Protein AF-A0A2V2SCQ9-F1 (afdb_monomer_lite)

Foldseek 3Di:
DDDDDDDDDDDDQADDDPRDDDPPRDHDCPDPPDDDDDDDDAAEKDKDKDFDDPVPPPPGPDMDMDIDGDKAKDKAFPQVCPQPQDDDDDVVCVVVQPDPARQGAEDAAQQDQQPPPPAGLLLAQACLPVPDCRRNFRAPAWFHKMKIFIGHDFDLLQKKKKKAWFAWQSNQWDFDVVVTDIDTGGGWKWKFLDTRGHRWHSDDLVVVTTTPDQWDQPPVSPDIHRIDMDSNCVSQPDDPVDRMGMIGMHTHDFDPHRQRTKMKMFMDRRNPPPGDYIDMTGHGYDDDDDADADPVRDHPPDPPPDDDDDWDFDDDPVCPPDPDPDTPTPDD

Radius of gyration: 28.46 Å; chains: 1; bounding box: 77×34×95 Å

Secondary structure (DSSP, 8-state):
---------SS-----TT----TT------SSS--------SSEEEEEEEEE-SSSSS---EEEEEEEEE-EEEEEE-TTS-STTS----HHHHHHHTSTT---EEEEBS---SSSSS--GGGSSS-SSTT-GGGG--TT---EEEEEEEESS--TTT-EEEEEE-B--GGG-EEEETTEEEEPPSSSEEEESS-TTS---SSBGGGTSSB--SSEEPTTSS-EESSEEES-GGGGT-BTTB-EEEEEEEE-S--SSTT-EEEEEEEESSSSS---EEEEEEEEEE--------TT----S-----SS---EE---TT-TT---TT--EE--

Structure (mmCIF, N/CA/C/O backbone):
data_AF-A0A2V2SCQ9-F1
#
_entry.id   AF-A0A2V2SCQ9-F1
#
loop_
_atom_site.group_PDB
_atom_site.id
_atom_site.type_symbol
_atom_site.label_atom_id
_atom_site.label_alt_id
_atom_site.label_comp_id
_atom_site.label_asym_id
_atom_site.label_entity_id
_atom_site.label_seq_id
_atom_site.pdbx_PDB_ins_code
_atom_site.Cartn_x
_atom_site.Cartn_y
_atom_site.Cartn_z
_atom_site.occupancy
_atom_site.B_iso_or_equiv
_atom_site.auth_seq_id
_atom_site.auth_comp_id
_atom_site.auth_asym_id
_atom_site.auth_atom_id
_atom_site.pdbx_PDB_model_num
ATOM 1 N N . MET A 1 1 ? -28.020 8.308 11.855 1.00 34.03 1 MET A N 1
ATOM 2 C CA . MET A 1 1 ? -29.381 8.125 12.412 1.00 34.03 1 MET A CA 1
ATOM 3 C C . MET A 1 1 ? -30.153 7.272 11.430 1.00 34.03 1 MET A C 1
ATOM 5 O O . MET A 1 1 ? -30.272 7.692 10.289 1.00 34.03 1 MET A O 1
ATOM 9 N N . ALA A 1 2 ? -30.615 6.092 11.839 1.00 24.05 2 ALA A N 1
ATOM 10 C CA . ALA A 1 2 ? -31.487 5.254 11.023 1.00 24.05 2 ALA A CA 1
ATOM 11 C C . ALA A 1 2 ? -32.852 5.122 11.707 1.00 24.05 2 ALA A C 1
ATOM 13 O O . ALA A 1 2 ? -32.951 5.065 12.933 1.00 24.05 2 ALA A O 1
ATOM 14 N N . GLN A 1 3 ? -33.873 5.181 10.866 1.00 26.58 3 GLN A N 1
ATOM 15 C CA . GLN A 1 3 ? -35.290 5.340 11.145 1.00 26.58 3 GLN A CA 1
ATOM 16 C C . GLN A 1 3 ? -35.888 4.081 11.787 1.00 26.58 3 GLN A C 1
ATOM 18 O O . GLN A 1 3 ? -35.629 2.967 11.341 1.00 26.58 3 GLN A O 1
ATOM 23 N N . VAL A 1 4 ? -36.703 4.277 12.825 1.00 28.92 4 VAL A N 1
ATOM 24 C CA . VAL A 1 4 ? -37.580 3.249 13.398 1.00 28.92 4 VAL A CA 1
ATOM 25 C C . VAL A 1 4 ? -38.932 3.382 12.711 1.00 28.92 4 VAL A C 1
ATOM 27 O O . VAL A 1 4 ? -39.567 4.428 12.849 1.00 28.92 4 VAL A O 1
ATOM 30 N N . ASP A 1 5 ? -39.374 2.340 12.008 1.00 30.33 5 ASP A N 1
ATOM 31 C CA . ASP A 1 5 ? -40.762 2.227 11.558 1.00 30.33 5 ASP A CA 1
ATOM 32 C C . ASP A 1 5 ? -41.548 1.269 12.471 1.00 30.33 5 ASP A C 1
ATOM 34 O O . ASP A 1 5 ? -41.335 0.063 12.498 1.00 30.33 5 ASP A O 1
ATOM 38 N N . GLN A 1 6 ? -42.415 1.912 13.259 1.00 34.38 6 GLN A N 1
ATOM 39 C CA . GLN A 1 6 ? -43.742 1.536 13.768 1.00 34.38 6 GLN A CA 1
ATOM 40 C C . GLN A 1 6 ? -44.035 0.170 14.434 1.00 34.38 6 GLN A C 1
ATOM 42 O O . GLN A 1 6 ? -44.214 -0.853 13.790 1.00 34.38 6 GLN A O 1
ATOM 47 N N . TRP A 1 7 ? -44.300 0.271 15.747 1.00 35.34 7 TRP A N 1
ATOM 48 C CA . TRP A 1 7 ? -45.577 -0.002 16.446 1.00 35.34 7 TRP A CA 1
ATOM 49 C C . TRP A 1 7 ? -46.354 -1.302 16.140 1.00 35.34 7 TRP A C 1
ATOM 51 O O . TRP A 1 7 ? -47.093 -1.395 15.163 1.00 35.34 7 TRP A O 1
ATOM 61 N N . GLY A 1 8 ? -46.366 -2.200 17.131 1.00 26.34 8 GLY A N 1
ATOM 62 C CA . GLY A 1 8 ? -47.383 -3.231 17.351 1.00 26.34 8 GLY A CA 1
ATOM 63 C C . GLY A 1 8 ? -47.339 -3.699 18.809 1.00 26.34 8 GLY A C 1
ATOM 64 O O . GLY A 1 8 ? -46.292 -4.104 19.291 1.00 26.34 8 GLY A O 1
ATOM 65 N N . VAL A 1 9 ? -48.454 -3.550 19.521 1.00 46.47 9 VAL A N 1
ATOM 66 C CA . VAL A 1 9 ? -48.640 -3.819 20.957 1.00 46.47 9 VAL A CA 1
ATOM 67 C C . VAL A 1 9 ? -48.836 -5.316 21.241 1.00 46.47 9 VAL A C 1
ATOM 69 O O . VAL A 1 9 ? -49.349 -6.040 20.393 1.00 46.47 9 VAL A O 1
ATOM 72 N N . ASP A 1 10 ? -48.552 -5.687 22.493 1.00 35.97 10 ASP A N 1
ATOM 73 C CA . ASP A 1 10 ? -48.947 -6.898 23.228 1.00 35.97 10 ASP A CA 1
ATOM 74 C C . ASP A 1 10 ? -48.107 -8.186 23.087 1.00 35.97 10 ASP A C 1
ATOM 76 O O . ASP A 1 10 ? -48.156 -8.913 22.104 1.00 35.97 10 ASP A O 1
ATOM 80 N N . HIS A 1 11 ? -47.473 -8.529 24.218 1.00 37.66 11 HIS A N 1
ATOM 81 C CA . HIS A 1 11 ? -47.069 -9.875 24.643 1.00 37.66 11 HIS A CA 1
ATOM 82 C C . HIS A 1 11 ? -46.052 -10.604 23.750 1.00 37.66 11 HIS A C 1
ATOM 84 O O . HIS A 1 11 ? -46.392 -11.563 23.062 1.00 37.66 11 HIS A O 1
ATOM 90 N N . GLY A 1 12 ? -44.767 -10.258 23.890 1.00 35.44 12 GLY A N 1
ATOM 91 C CA . GLY A 1 12 ? -43.692 -11.157 23.455 1.00 35.44 12 GLY A CA 1
ATOM 92 C C . GLY A 1 12 ? -42.427 -10.511 22.910 1.00 35.44 12 GLY A C 1
ATOM 93 O O . GLY A 1 12 ? -41.845 -11.089 21.996 1.00 35.44 12 GLY A O 1
ATOM 94 N N . ASP A 1 13 ? -41.978 -9.383 23.466 1.00 37.19 13 ASP A N 1
ATOM 95 C CA . ASP A 1 13 ? -40.685 -8.785 23.112 1.00 37.19 13 ASP A CA 1
ATOM 96 C C . ASP A 1 13 ? -39.529 -9.641 23.661 1.00 37.19 13 ASP A C 1
ATOM 98 O O . ASP A 1 13 ? -38.915 -9.348 24.688 1.00 37.19 13 ASP A O 1
ATOM 102 N N . TRP A 1 14 ? -39.270 -10.762 22.990 1.00 38.97 14 TRP A N 1
ATOM 103 C CA . TRP A 1 14 ? -38.061 -11.555 23.149 1.00 38.97 14 TRP A CA 1
ATOM 104 C C . TRP A 1 14 ? -37.121 -11.175 22.022 1.00 38.97 14 TRP A C 1
ATOM 106 O O . TRP A 1 14 ? -37.434 -11.387 20.855 1.00 38.97 14 TRP A O 1
ATOM 116 N N . VAL A 1 15 ? -35.957 -10.658 22.380 1.00 42.28 15 VAL A N 1
ATOM 117 C CA . VAL A 1 15 ? -34.849 -10.539 21.441 1.00 42.28 15 VAL A CA 1
ATOM 118 C C . VAL A 1 15 ? -34.064 -11.844 21.524 1.00 42.28 15 VAL A C 1
ATOM 120 O O . VAL A 1 15 ? -33.509 -12.182 22.574 1.00 42.28 15 VAL A O 1
ATOM 123 N N . GLN A 1 16 ? -34.068 -12.612 20.442 1.00 39.75 16 GLN A N 1
ATOM 124 C CA . GLN A 1 16 ? -33.305 -13.847 20.321 1.00 39.75 16 GLN A CA 1
ATOM 125 C C . GLN A 1 16 ? -31.820 -13.547 20.089 1.00 39.75 16 GLN A C 1
ATOM 127 O O . GLN A 1 16 ? -31.430 -12.464 19.650 1.00 39.75 16 GLN A O 1
ATOM 132 N N . ILE A 1 17 ? -30.966 -14.534 20.372 1.00 38.62 17 ILE A N 1
ATOM 133 C CA . ILE A 1 17 ? -29.566 -14.497 19.934 1.00 38.62 17 ILE A CA 1
ATOM 134 C C . ILE A 1 17 ? -29.567 -14.321 18.407 1.00 38.62 17 ILE A C 1
ATOM 136 O O . ILE A 1 17 ? -30.016 -15.216 17.696 1.00 38.62 17 ILE A O 1
ATOM 140 N N . GLY A 1 18 ? -29.074 -13.177 17.924 1.00 39.72 18 GLY A N 1
ATOM 141 C CA . GLY A 1 18 ? -29.029 -12.834 16.496 1.00 39.72 18 GLY A CA 1
ATOM 142 C C . GLY A 1 18 ? -29.956 -11.694 16.061 1.00 39.72 18 GLY A C 1
ATOM 143 O O . GLY A 1 18 ? -29.826 -11.226 14.932 1.00 39.72 18 GLY A O 1
ATOM 144 N N . ASP A 1 19 ? -30.837 -11.199 16.930 1.00 46.69 19 ASP A N 1
ATOM 145 C CA . ASP A 1 19 ? -31.699 -10.063 16.598 1.00 46.69 19 ASP A CA 1
ATOM 146 C C . ASP A 1 19 ? -30.943 -8.726 16.683 1.00 46.69 19 ASP A C 1
ATOM 148 O O . ASP A 1 19 ? -30.139 -8.489 17.589 1.00 46.69 19 ASP A O 1
ATOM 152 N N . ARG A 1 20 ? -31.224 -7.816 15.739 1.00 47.25 20 ARG A N 1
ATOM 153 C CA . ARG A 1 20 ? -30.687 -6.446 15.751 1.00 47.25 20 ARG A CA 1
ATOM 154 C C . ARG A 1 20 ? -31.444 -5.598 16.767 1.00 47.25 20 ARG A C 1
ATOM 156 O O . ARG A 1 20 ? -32.658 -5.435 16.684 1.00 47.25 20 ARG A O 1
ATOM 163 N N . ILE A 1 21 ? -30.704 -5.025 17.708 1.00 53.91 21 ILE A N 1
ATOM 164 C CA . ILE A 1 21 ? -31.254 -4.325 18.865 1.00 53.91 21 ILE A CA 1
ATOM 165 C C . ILE A 1 21 ? -31.185 -2.821 18.629 1.00 53.91 21 ILE A C 1
ATOM 167 O O . ILE A 1 21 ? -30.102 -2.238 18.620 1.00 53.91 21 ILE A O 1
ATOM 171 N N . ALA A 1 22 ? -32.338 -2.175 18.469 1.00 50.47 22 AL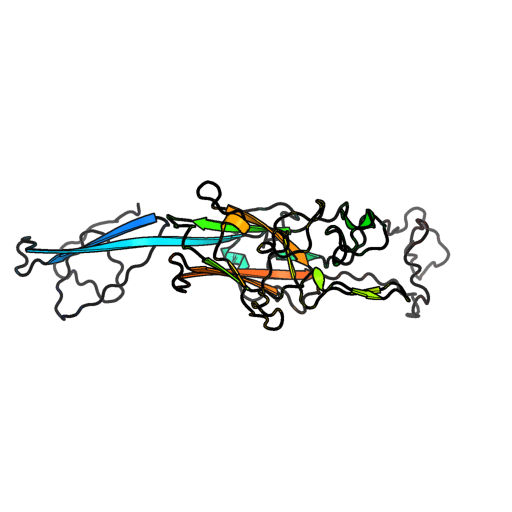A A N 1
ATOM 172 C CA . ALA A 1 22 ? -32.414 -0.722 18.534 1.00 50.47 22 ALA A CA 1
ATOM 173 C C . ALA A 1 22 ? -32.398 -0.238 19.997 1.00 50.47 22 ALA A C 1
ATOM 175 O O . ALA A 1 22 ? -32.783 -0.951 20.924 1.00 50.47 22 ALA A O 1
ATOM 176 N N . ASN A 1 23 ? -31.939 1.001 20.189 1.00 52.06 23 ASN A N 1
ATOM 177 C CA . ASN A 1 23 ? -31.904 1.700 21.474 1.00 52.06 23 ASN A CA 1
ATOM 178 C C . ASN A 1 23 ? -33.221 1.536 22.268 1.00 52.06 23 ASN A C 1
ATOM 180 O O . ASN A 1 23 ? -34.299 1.749 21.717 1.00 52.06 23 ASN A O 1
ATOM 184 N N . GLY A 1 24 ? -33.126 1.213 23.564 1.00 52.03 24 GLY A N 1
ATOM 185 C CA . GLY A 1 24 ? -34.278 1.113 24.471 1.00 52.03 24 GLY A CA 1
ATOM 186 C C . GLY A 1 24 ? -34.924 -0.273 24.596 1.00 52.03 24 GLY A C 1
ATOM 187 O O . GLY A 1 24 ? -35.963 -0.381 25.243 1.00 52.03 24 GLY A O 1
ATOM 188 N N . ALA A 1 25 ? -34.337 -1.326 24.021 1.00 58.56 25 ALA A N 1
ATOM 189 C CA . ALA A 1 25 ? -34.837 -2.690 24.189 1.00 58.56 25 ALA A CA 1
ATOM 190 C C . ALA A 1 25 ? -34.663 -3.207 25.633 1.00 58.56 25 ALA A C 1
ATOM 192 O O . ALA A 1 25 ? -33.606 -3.047 26.250 1.00 58.56 25 ALA A O 1
ATOM 193 N N . ILE A 1 26 ? -35.711 -3.843 26.164 1.00 56.16 26 ILE A N 1
ATOM 194 C CA . ILE A 1 26 ? -35.734 -4.477 27.488 1.00 56.16 26 ILE A CA 1
ATOM 195 C C . ILE A 1 26 ? -35.504 -5.977 27.308 1.00 56.16 26 ILE A C 1
ATOM 197 O O . ILE A 1 26 ? -36.226 -6.634 26.563 1.00 56.16 26 ILE A O 1
ATOM 201 N N . TYR A 1 27 ? -34.514 -6.520 28.017 1.00 61.62 27 TYR A N 1
ATOM 202 C CA . TYR A 1 27 ? -34.179 -7.943 27.992 1.00 61.62 27 TYR A CA 1
ATOM 203 C C . TYR A 1 27 ? -34.620 -8.619 29.278 1.00 61.62 27 TYR A C 1
ATOM 205 O O . TYR A 1 27 ? -34.200 -8.228 30.366 1.00 61.62 27 TYR A O 1
ATOM 213 N N . TRP A 1 28 ? -35.367 -9.711 29.147 1.00 56.72 28 TRP A N 1
ATOM 214 C CA . TRP A 1 28 ? -35.528 -10.676 30.227 1.00 56.72 28 TRP A CA 1
ATOM 215 C C . TRP A 1 28 ? -34.415 -11.713 30.109 1.00 56.72 28 TRP A C 1
ATOM 217 O O . TRP A 1 28 ? -34.514 -12.663 29.335 1.00 56.72 28 TRP A O 1
ATOM 227 N N . ALA A 1 29 ? -33.326 -11.524 30.855 1.00 58.47 29 ALA A N 1
ATOM 228 C CA . ALA A 1 29 ? -32.258 -12.515 30.919 1.00 58.47 29 ALA A CA 1
ATOM 229 C C . ALA A 1 29 ? -32.758 -13.756 31.681 1.00 58.47 29 ALA A C 1
ATOM 231 O O . ALA A 1 29 ? -32.659 -13.835 32.903 1.00 58.47 29 ALA A O 1
ATOM 232 N N . THR A 1 30 ? -33.318 -14.734 30.967 1.00 61.84 30 THR A N 1
ATOM 233 C CA . THR A 1 30 ? -33.752 -16.009 31.564 1.00 61.84 30 THR A CA 1
ATOM 234 C C . THR A 1 30 ? -32.587 -16.972 31.801 1.00 61.84 30 THR A C 1
ATOM 236 O O . THR A 1 30 ? -32.756 -17.955 32.515 1.00 61.84 30 THR A O 1
ATOM 239 N N . ASN A 1 31 ? -31.407 -16.683 31.234 1.00 61.28 31 ASN A N 1
ATOM 240 C CA . ASN A 1 31 ? -30.171 -17.447 31.396 1.00 61.28 31 ASN A CA 1
ATOM 241 C C . ASN A 1 31 ? -29.006 -16.505 31.742 1.00 61.28 31 ASN A C 1
ATOM 243 O O . ASN A 1 31 ? -28.702 -15.578 30.992 1.00 61.28 31 ASN A O 1
ATOM 247 N N . ALA A 1 32 ? -28.337 -16.748 32.868 1.00 68.25 32 ALA A N 1
ATOM 248 C CA . ALA A 1 32 ? -27.134 -16.024 33.270 1.00 68.25 32 ALA A CA 1
ATOM 249 C C . ALA A 1 32 ? -25.931 -16.988 33.277 1.00 68.25 32 ALA A C 1
ATOM 251 O O . ALA A 1 32 ? -26.019 -18.031 33.934 1.00 68.25 32 ALA A O 1
ATOM 252 N N . PRO A 1 33 ? -24.816 -16.665 32.591 1.00 73.44 33 PRO A N 1
ATOM 253 C CA . PRO A 1 33 ? -24.561 -15.434 31.826 1.00 73.44 33 PRO A CA 1
ATOM 254 C C . PRO A 1 33 ? -25.257 -15.391 30.445 1.00 73.44 33 PRO A C 1
ATOM 256 O O . PRO A 1 33 ? -25.496 -16.428 29.835 1.00 73.44 33 PRO A O 1
ATOM 259 N N . THR A 1 34 ? -25.543 -14.177 29.948 1.00 74.00 34 THR A N 1
ATOM 260 C CA . THR A 1 34 ? -25.962 -13.889 28.558 1.00 74.00 34 THR A CA 1
ATOM 261 C C . THR A 1 34 ? -24.856 -13.093 27.859 1.00 74.00 34 THR A C 1
ATOM 263 O O . THR A 1 34 ? -24.304 -12.167 28.452 1.00 74.00 34 THR A O 1
ATOM 266 N N . THR A 1 35 ? -24.547 -13.430 26.606 1.00 77.31 35 THR A N 1
ATOM 267 C CA . THR A 1 35 ? -23.551 -12.728 25.778 1.00 77.31 35 THR A CA 1
ATOM 268 C C . THR A 1 35 ? -24.243 -11.831 24.756 1.00 77.31 35 THR A C 1
ATOM 270 O O . THR A 1 35 ? -25.175 -12.270 24.085 1.00 77.31 35 THR A O 1
ATOM 273 N N . LEU A 1 36 ? -23.762 -10.593 24.620 1.00 75.44 36 LEU A N 1
ATOM 274 C CA . LEU A 1 36 ? -24.176 -9.650 23.580 1.00 75.44 36 LEU A CA 1
ATOM 275 C C . LEU A 1 36 ? -23.022 -9.437 22.595 1.00 75.44 36 LEU A C 1
ATOM 277 O O . LEU A 1 36 ? -21.864 -9.377 23.005 1.00 75.44 36 LEU A O 1
ATOM 281 N N . TYR A 1 37 ? -23.352 -9.296 21.314 1.00 79.62 37 TYR A N 1
ATOM 282 C CA . TYR A 1 37 ? -22.409 -8.945 20.253 1.00 79.62 37 TYR A CA 1
ATOM 283 C C . TYR A 1 37 ? -22.657 -7.500 19.819 1.00 79.62 37 TYR A C 1
ATOM 285 O O . TYR A 1 37 ? -23.801 -7.047 19.804 1.00 79.62 37 TYR A O 1
ATOM 293 N N . VAL A 1 38 ? -21.588 -6.779 19.482 1.00 80.12 38 VAL A N 1
ATOM 294 C CA . VAL A 1 38 ? -21.651 -5.381 19.037 1.00 80.12 38 VAL A CA 1
ATOM 295 C C . VAL A 1 38 ? -21.054 -5.287 17.639 1.00 80.12 38 VAL A C 1
ATOM 297 O O . VAL A 1 38 ? -19.944 -5.759 17.415 1.00 80.12 38 VAL A O 1
ATOM 300 N N . GLU A 1 39 ? -21.792 -4.670 16.719 1.00 82.88 39 GLU A N 1
ATOM 301 C CA . GLU A 1 39 ? -21.368 -4.388 15.346 1.00 82.88 39 GLU A CA 1
ATOM 302 C C . GLU A 1 39 ? -21.160 -2.873 15.196 1.00 82.88 39 GLU A C 1
ATOM 304 O O . GLU A 1 39 ? -22.037 -2.076 15.545 1.00 82.88 39 GLU A O 1
ATOM 309 N N . GLY A 1 40 ? -19.985 -2.467 14.713 1.00 83.94 40 GLY A N 1
ATOM 310 C CA . GLY A 1 40 ? -19.707 -1.078 14.359 1.00 83.94 40 GLY A CA 1
ATOM 311 C C . GLY A 1 40 ? -20.253 -0.762 12.969 1.00 83.94 40 GLY A C 1
ATOM 312 O O . GLY A 1 40 ? -20.014 -1.522 12.043 1.00 83.94 40 GLY A O 1
ATOM 313 N N . ILE A 1 41 ? -20.989 0.345 12.827 1.00 83.06 41 ILE A N 1
ATOM 314 C CA . ILE A 1 41 ? -21.622 0.732 11.547 1.00 83.06 41 ILE A CA 1
ATOM 315 C C . ILE A 1 41 ? -20.945 1.944 10.900 1.00 83.06 41 ILE A C 1
ATOM 317 O O . ILE A 1 41 ? -20.947 2.070 9.684 1.00 83.06 41 ILE A O 1
ATOM 321 N N . ALA A 1 42 ? -20.418 2.867 11.705 1.00 88.12 42 ALA A N 1
ATOM 322 C CA . ALA A 1 42 ? -19.778 4.082 11.217 1.00 88.12 42 ALA A CA 1
ATOM 323 C C . ALA A 1 42 ? -18.584 4.431 12.112 1.00 88.12 42 ALA A C 1
ATOM 325 O O . ALA A 1 42 ? -18.717 4.291 13.336 1.00 88.12 42 ALA A O 1
ATOM 326 N N . PRO A 1 43 ? -17.463 4.916 11.543 1.00 91.44 43 PRO A N 1
ATOM 327 C CA . PRO A 1 43 ? -16.296 5.306 12.320 1.00 91.44 43 PRO A CA 1
ATOM 328 C C . PRO A 1 43 ? -16.626 6.353 13.385 1.00 91.44 43 PRO A C 1
ATOM 330 O O . PRO A 1 43 ? -17.392 7.292 13.156 1.00 91.44 43 PRO A O 1
ATOM 333 N N . GLY A 1 44 ? -16.033 6.207 14.568 1.00 92.44 44 GLY A N 1
ATOM 334 C CA . GLY A 1 44 ? -16.286 7.102 15.691 1.00 92.44 44 GLY A CA 1
ATOM 335 C C . GLY A 1 44 ? -16.215 6.414 17.045 1.00 92.44 44 GLY A C 1
ATOM 336 O O . GLY A 1 44 ? -15.853 5.247 17.172 1.00 92.44 44 GLY A O 1
ATOM 337 N N . GLN A 1 45 ? -16.578 7.162 18.081 1.00 91.69 45 GLN A N 1
ATOM 338 C CA . GLN A 1 45 ? -16.729 6.641 19.435 1.00 91.69 45 GLN A CA 1
ATOM 339 C C . GLN A 1 45 ? -18.199 6.631 19.823 1.00 91.69 45 GLN A C 1
ATOM 341 O O . GLN A 1 45 ? -18.911 7.623 19.674 1.00 91.69 45 GLN A O 1
ATOM 346 N N . THR A 1 46 ? -18.642 5.503 20.357 1.00 88.19 46 THR A N 1
ATOM 347 C CA . THR A 1 46 ? -19.976 5.333 20.922 1.00 88.19 46 THR A CA 1
ATOM 348 C C . THR A 1 46 ? -19.888 4.518 22.201 1.00 88.19 46 THR A C 1
ATOM 350 O O . THR A 1 46 ? -18.830 4.015 22.569 1.00 88.19 46 THR A O 1
ATOM 353 N N . SER A 1 47 ? -20.996 4.381 22.911 1.00 86.69 47 SER A N 1
ATOM 354 C CA . SER A 1 47 ? -21.040 3.554 24.108 1.00 86.69 47 SER A CA 1
ATOM 355 C C . SER A 1 47 ? -22.326 2.754 24.174 1.00 86.69 47 SER A C 1
ATOM 357 O O . SER A 1 47 ? -23.389 3.258 23.817 1.00 86.69 47 SER A O 1
ATOM 359 N N . THR A 1 48 ? -22.221 1.533 24.684 1.00 82.12 48 THR A N 1
ATOM 360 C CA . THR A 1 48 ? -23.361 0.663 24.965 1.00 82.12 48 THR A CA 1
ATOM 361 C C . THR A 1 48 ? -23.517 0.561 26.471 1.00 82.12 48 THR A C 1
ATOM 363 O O . THR A 1 48 ? -22.605 0.104 27.156 1.00 82.12 48 THR A O 1
ATOM 366 N N . LYS A 1 49 ? -24.662 1.005 26.994 1.00 84.56 49 LYS A N 1
ATOM 367 C CA . LYS A 1 49 ? -24.991 0.924 28.419 1.00 84.56 49 LYS A CA 1
ATOM 368 C C . LYS A 1 49 ? -26.007 -0.189 28.650 1.00 84.56 49 LYS A C 1
ATOM 370 O O . LYS A 1 49 ? -27.088 -0.161 28.072 1.00 84.56 49 LYS A O 1
ATOM 375 N N . VAL A 1 50 ? -25.689 -1.115 29.545 1.00 82.50 50 VAL A N 1
ATOM 376 C CA . VAL A 1 50 ? -26.606 -2.148 30.037 1.00 82.50 50 VAL A CA 1
ATOM 377 C C . VAL A 1 50 ? -27.060 -1.740 31.430 1.00 82.50 50 VAL A C 1
ATOM 379 O O . VAL A 1 50 ? -26.239 -1.364 32.258 1.00 82.50 50 VAL A O 1
ATOM 382 N N . SER A 1 51 ? -28.364 -1.774 31.698 1.00 84.44 51 SER A N 1
ATOM 383 C CA . SER A 1 51 ? -28.921 -1.461 33.021 1.00 84.44 51 SER A CA 1
ATOM 384 C C . SER A 1 51 ? -29.804 -2.612 33.502 1.00 84.44 51 SER A C 1
ATOM 386 O O . SER A 1 51 ? -30.571 -3.165 32.721 1.00 84.44 51 SER A O 1
ATOM 388 N N . LEU A 1 52 ? -29.681 -2.981 34.778 1.00 83.25 52 LEU A N 1
ATOM 389 C CA . LEU A 1 52 ? -30.381 -4.101 35.403 1.00 83.25 52 LEU A CA 1
ATOM 390 C C . LEU A 1 52 ? -31.578 -3.605 36.213 1.00 83.25 52 LEU A C 1
ATOM 392 O O . LEU A 1 52 ? -31.405 -2.855 37.176 1.00 83.25 52 LEU A O 1
ATOM 396 N N . ASP A 1 53 ? -32.762 -4.090 35.856 1.00 83.00 53 ASP A N 1
ATOM 397 C CA . ASP A 1 53 ? -34.010 -3.942 36.605 1.00 83.00 53 ASP A CA 1
ATOM 398 C C . ASP A 1 53 ? -34.485 -5.337 37.064 1.00 83.00 53 ASP A C 1
ATOM 400 O O . ASP A 1 53 ? -35.058 -6.082 36.268 1.00 83.00 53 ASP A O 1
ATOM 404 N N . PRO A 1 54 ? -34.197 -5.751 38.312 1.00 79.00 54 PRO A N 1
ATOM 405 C CA . PRO A 1 54 ? -34.491 -7.106 38.770 1.00 79.00 54 PRO A CA 1
ATOM 406 C C . PRO A 1 54 ? -35.977 -7.382 39.001 1.00 79.00 54 PRO A C 1
ATOM 408 O O . PRO A 1 54 ? -36.363 -8.549 39.036 1.00 79.00 54 PRO A O 1
ATOM 411 N N . ASP A 1 55 ? -36.790 -6.347 39.239 1.00 80.12 55 ASP A N 1
ATOM 412 C CA . ASP A 1 55 ? -38.212 -6.500 39.568 1.00 80.12 55 ASP A CA 1
ATOM 413 C C . ASP A 1 55 ? -39.154 -6.057 38.439 1.00 80.12 55 ASP A C 1
ATOM 415 O O . ASP A 1 55 ? -40.367 -6.271 38.534 1.00 80.12 55 ASP A O 1
ATOM 419 N N . GLY A 1 56 ? -38.599 -5.500 37.356 1.00 75.44 56 GLY A N 1
ATOM 420 C CA . GLY A 1 56 ? -39.328 -5.102 36.155 1.00 75.44 56 GLY A CA 1
ATOM 421 C C . GLY A 1 56 ? -40.202 -3.867 36.357 1.00 75.44 56 GLY A C 1
ATOM 422 O O . GLY A 1 56 ? -41.114 -3.625 35.563 1.00 75.44 56 GLY A O 1
ATOM 423 N N . ARG A 1 57 ? -39.992 -3.105 37.438 1.00 79.00 57 ARG A N 1
ATOM 424 C CA . ARG A 1 57 ? -40.809 -1.932 37.794 1.00 79.00 57 ARG A CA 1
ATOM 425 C C . ARG A 1 57 ? -40.161 -0.616 37.384 1.00 79.00 57 ARG A C 1
ATOM 427 O O . ARG A 1 57 ? -40.494 0.430 37.940 1.00 79.00 57 ARG A O 1
ATOM 434 N N . SER A 1 58 ? -39.269 -0.655 36.395 1.00 70.56 58 SER A N 1
ATOM 435 C CA . SER A 1 58 ? -38.480 0.485 35.915 1.00 70.56 58 SER A CA 1
ATOM 436 C C . SER A 1 58 ? -37.519 1.046 36.971 1.00 70.56 58 SER A C 1
ATOM 438 O O . SER A 1 58 ? -37.155 2.223 36.936 1.00 70.56 58 SER A O 1
ATOM 440 N N . GLY A 1 59 ? -37.093 0.198 37.913 1.00 76.25 59 GLY A N 1
ATOM 441 C CA . GLY A 1 59 ? -36.143 0.521 38.972 1.00 76.25 59 GLY A CA 1
ATOM 442 C C . GLY A 1 59 ? -34.748 -0.000 38.648 1.00 76.25 59 GLY A C 1
ATOM 443 O O . GLY A 1 59 ? -34.295 -0.951 39.273 1.00 76.25 59 GLY A O 1
ATOM 444 N N . PHE A 1 60 ? -34.050 0.604 37.680 1.00 82.94 60 PHE A N 1
ATOM 445 C CA . PHE A 1 60 ? -32.689 0.178 37.340 1.00 82.94 60 PHE A CA 1
ATOM 446 C C . PHE A 1 60 ? -31.738 0.380 38.531 1.00 82.94 60 PHE A C 1
ATOM 448 O O . PHE A 1 60 ? -31.423 1.514 38.896 1.00 82.94 60 PHE A O 1
ATOM 455 N N . ILE A 1 61 ? -31.273 -0.714 39.139 1.00 88.25 61 ILE A N 1
ATOM 456 C CA . ILE A 1 61 ? -30.439 -0.677 40.356 1.00 88.25 61 ILE A CA 1
ATOM 457 C C . ILE A 1 61 ? -28.940 -0.757 40.072 1.00 88.25 61 ILE A C 1
ATOM 459 O O . ILE A 1 61 ? -28.121 -0.513 40.956 1.00 88.25 61 ILE A O 1
ATOM 463 N N . SER A 1 62 ? -28.568 -1.154 38.859 1.00 87.19 62 SER A N 1
ATOM 464 C CA . SER A 1 62 ? -27.179 -1.301 38.444 1.00 87.19 62 SER A CA 1
ATOM 465 C C . SER A 1 62 ? -27.065 -1.024 36.956 1.00 87.19 62 SER A C 1
ATOM 467 O O . SER A 1 62 ? -28.007 -1.264 36.201 1.00 87.19 62 SER A O 1
ATOM 469 N N . SER A 1 63 ? -25.920 -0.511 36.527 1.00 88.62 63 SER A N 1
ATOM 470 C CA . SER A 1 63 ? -25.617 -0.372 35.114 1.00 88.62 63 SER A CA 1
ATOM 471 C C . SER A 1 63 ? -24.132 -0.505 34.871 1.00 88.62 63 SER A C 1
ATOM 473 O O . SER A 1 63 ? -23.339 -0.043 35.689 1.00 88.62 63 SER A O 1
ATOM 475 N N . ASP A 1 64 ? -23.794 -1.040 33.712 1.00 88.31 64 ASP A N 1
ATOM 476 C CA . ASP A 1 64 ? -22.443 -1.057 33.179 1.00 88.31 64 ASP A CA 1
ATOM 477 C C . ASP A 1 64 ? -22.439 -0.421 31.786 1.00 88.31 64 ASP A C 1
ATOM 479 O O . ASP A 1 64 ? -23.473 -0.362 31.112 1.00 88.31 64 ASP A O 1
ATOM 483 N N . GLN A 1 65 ? -21.297 0.105 31.366 1.00 88.88 65 GLN A N 1
ATOM 484 C CA . GLN A 1 65 ? -21.147 0.788 30.091 1.00 88.88 65 GLN A CA 1
ATOM 485 C C . GLN A 1 65 ? -19.826 0.405 29.443 1.00 88.88 65 GLN A C 1
ATOM 487 O O . GLN A 1 65 ? -18.757 0.566 30.024 1.00 88.88 65 GLN A O 1
ATOM 492 N N . VAL A 1 66 ? -19.910 -0.025 28.190 1.00 87.94 66 VAL A N 1
ATOM 493 C CA . VAL A 1 66 ? -18.744 -0.291 27.352 1.00 87.94 66 VAL A CA 1
ATOM 494 C C . VAL A 1 66 ? -18.598 0.852 26.357 1.00 87.94 66 VAL A C 1
ATOM 496 O O . VAL A 1 66 ? -19.553 1.193 25.656 1.00 87.94 66 VAL A O 1
ATOM 499 N N . LEU A 1 67 ? -17.409 1.452 26.304 1.00 90.19 67 LEU A N 1
ATOM 500 C CA . LEU A 1 67 ? -17.021 2.376 25.241 1.00 90.19 67 LEU A CA 1
ATOM 501 C C . LEU A 1 67 ? -16.531 1.561 24.042 1.00 90.19 67 LEU A C 1
ATOM 503 O O . LEU A 1 67 ? -15.716 0.656 24.198 1.00 90.19 67 LEU A O 1
ATOM 507 N N . VAL A 1 68 ? -17.027 1.895 22.857 1.00 88.75 68 VAL A N 1
ATOM 508 C CA . VAL A 1 68 ? -16.695 1.231 21.599 1.00 88.75 68 VAL A CA 1
ATOM 509 C C . VAL A 1 68 ? -16.125 2.273 20.651 1.00 88.75 68 VAL A C 1
ATOM 511 O O . VAL A 1 68 ? -16.764 3.291 20.377 1.00 88.75 68 VAL A O 1
ATOM 514 N N . THR A 1 69 ? -14.929 1.999 20.145 1.00 91.25 69 THR A N 1
ATOM 515 C CA . THR A 1 69 ? -14.333 2.748 19.042 1.00 91.25 69 THR A CA 1
ATOM 516 C C . THR A 1 69 ? -14.528 1.935 17.772 1.00 91.25 69 THR A C 1
ATOM 518 O O . THR A 1 69 ? -14.078 0.796 17.699 1.00 91.25 69 THR A O 1
ATOM 521 N N . VAL A 1 70 ? -15.217 2.515 16.795 1.00 91.38 70 VAL A N 1
ATOM 522 C CA . VAL A 1 70 ? -15.380 1.952 15.455 1.00 91.38 70 VAL A CA 1
ATOM 523 C C . VAL A 1 70 ? -14.379 2.646 14.542 1.00 91.38 70 VAL A C 1
ATOM 525 O O . VAL A 1 70 ? -14.278 3.876 14.554 1.00 91.38 70 VAL A O 1
ATOM 528 N N . LEU A 1 71 ? -13.640 1.848 13.784 1.00 93.62 71 LEU A N 1
ATOM 529 C CA . LEU A 1 71 ? -12.610 2.278 12.849 1.00 93.62 71 LEU A CA 1
ATOM 530 C C . LEU A 1 71 ? -12.915 1.679 11.482 1.00 93.62 71 LEU A C 1
ATOM 532 O O . LEU A 1 71 ? -13.566 0.639 11.402 1.00 93.62 71 LEU A O 1
ATOM 536 N N . GLU A 1 72 ? -12.410 2.316 10.441 1.00 93.62 72 GLU A N 1
ATOM 537 C CA . GLU A 1 72 ? -12.468 1.815 9.073 1.00 93.62 72 GLU A CA 1
ATOM 538 C C . GLU A 1 72 ? -11.102 2.059 8.428 1.00 93.62 72 GLU A C 1
ATOM 540 O O . GLU A 1 72 ? -10.499 3.126 8.588 1.00 93.62 72 GLU A O 1
ATOM 545 N N . LEU A 1 73 ? -10.588 1.012 7.792 1.00 94.88 73 LEU A N 1
ATOM 546 C CA . LEU A 1 73 ? -9.433 1.058 6.912 1.00 94.88 73 LEU A CA 1
ATOM 547 C C . LEU A 1 73 ? -10.003 1.010 5.505 1.00 94.88 73 LEU A C 1
ATOM 549 O O . LEU A 1 73 ? -10.827 0.145 5.243 1.00 94.88 73 LEU A O 1
ATOM 553 N N . ASP A 1 74 ? -9.573 1.923 4.651 1.00 92.62 74 ASP A N 1
ATOM 554 C CA . ASP A 1 74 ? -10.057 2.000 3.280 1.00 92.62 74 ASP A CA 1
ATOM 555 C C . ASP A 1 74 ? -8.867 2.059 2.327 1.00 92.62 74 ASP A C 1
ATOM 557 O O . ASP A 1 74 ? -7.890 2.773 2.595 1.00 92.62 74 ASP A O 1
ATOM 561 N N . VAL A 1 75 ? -8.901 1.260 1.265 1.00 92.38 75 VAL A N 1
ATOM 562 C CA . VAL A 1 75 ? -7.812 1.165 0.290 1.00 92.38 75 VAL A CA 1
ATOM 563 C C . VAL A 1 75 ? -8.390 1.260 -1.108 1.00 92.38 75 VAL A C 1
ATOM 565 O O . VAL A 1 75 ? -8.931 0.294 -1.634 1.00 92.38 75 VAL A O 1
ATOM 568 N N . ASP A 1 76 ? -8.164 2.403 -1.744 1.00 90.62 76 ASP A N 1
ATOM 569 C CA . ASP A 1 76 ? -8.752 2.690 -3.043 1.00 90.62 76 ASP A CA 1
ATOM 570 C C . ASP A 1 76 ? -7.709 2.595 -4.158 1.00 90.62 76 ASP A C 1
ATOM 572 O O . ASP A 1 76 ? -6.527 2.940 -4.006 1.00 90.62 76 ASP A O 1
ATOM 576 N N . VAL A 1 77 ? -8.181 2.226 -5.344 1.00 89.69 77 VAL A N 1
ATOM 577 C CA . VAL A 1 77 ? -7.459 2.303 -6.617 1.00 89.69 77 VAL A CA 1
ATOM 578 C C . VAL A 1 77 ? -8.492 2.406 -7.748 1.00 89.69 77 VAL A C 1
ATOM 580 O O . VAL A 1 77 ? -9.601 1.912 -7.589 1.00 89.69 77 VAL A O 1
ATOM 583 N N . ASP A 1 78 ? -8.138 2.980 -8.909 1.00 88.94 78 ASP A N 1
ATOM 584 C CA . ASP A 1 78 ? -8.979 2.999 -10.136 1.00 88.94 78 ASP A CA 1
ATOM 585 C C . ASP A 1 78 ? -9.151 1.573 -10.718 1.00 88.94 78 ASP A C 1
ATOM 587 O O . ASP A 1 78 ? -8.586 1.208 -11.752 1.00 88.94 78 ASP A O 1
ATOM 591 N N . ASN A 1 79 ? -9.878 0.729 -9.992 1.00 84.88 79 ASN A N 1
ATOM 592 C CA . ASN A 1 79 ? -10.111 -0.706 -10.191 1.00 84.88 79 ASN A CA 1
ATOM 593 C C . ASN A 1 79 ? -10.948 -1.022 -11.450 1.00 84.88 79 ASN A C 1
ATOM 595 O O . ASN A 1 79 ? -10.783 -2.041 -12.117 1.00 84.88 79 ASN A O 1
ATOM 599 N N . GLU A 1 80 ? -11.810 -0.095 -11.808 1.00 82.94 80 GLU A N 1
ATOM 600 C CA . GLU A 1 80 ? -12.567 0.101 -13.041 1.00 82.94 80 GLU A CA 1
ATOM 601 C C . GLU A 1 80 ? -11.748 0.445 -14.297 1.00 82.94 80 GLU A C 1
ATOM 603 O O . GLU A 1 80 ? -12.225 0.232 -15.415 1.00 82.94 80 GLU A O 1
ATOM 608 N N . ASN A 1 81 ? -10.519 0.944 -14.135 1.00 87.38 81 ASN A N 1
ATOM 609 C CA . ASN A 1 81 ? -9.606 1.320 -15.214 1.00 87.38 81 ASN A CA 1
ATOM 610 C C . ASN A 1 81 ? -10.144 2.384 -16.196 1.00 87.38 81 ASN A C 1
ATOM 612 O O . ASN A 1 81 ? -9.812 2.330 -17.386 1.00 87.38 81 ASN A O 1
ATOM 616 N N . TYR A 1 82 ? -10.950 3.356 -15.748 1.00 85.88 82 TYR A N 1
ATOM 617 C CA . TYR A 1 82 ? -11.403 4.465 -16.612 1.00 85.88 82 TYR A CA 1
ATOM 618 C C . TYR A 1 82 ? -10.643 5.775 -16.388 1.00 85.88 82 TYR A C 1
ATOM 620 O O . TYR A 1 82 ? -10.732 6.669 -17.235 1.00 85.88 82 TYR A O 1
ATOM 628 N N . SER A 1 83 ? -9.879 5.898 -15.299 1.00 86.38 83 SER A N 1
ATOM 629 C CA . SER A 1 83 ? -9.178 7.141 -14.935 1.00 86.38 83 SER A CA 1
ATOM 630 C C . SER A 1 83 ? -7.701 7.161 -15.334 1.00 86.38 83 SER A C 1
ATOM 632 O O . SER A 1 83 ? -7.025 8.184 -15.193 1.00 86.38 83 SER A O 1
ATOM 634 N N . GLY A 1 84 ? -7.179 6.054 -15.867 1.00 86.31 84 GLY A N 1
ATOM 635 C CA . GLY A 1 84 ? -5.784 5.944 -16.291 1.00 86.31 84 GLY A CA 1
ATOM 636 C C . GLY A 1 84 ? -4.830 6.099 -15.104 1.00 86.31 84 GLY A C 1
ATOM 637 O O . GLY A 1 84 ? -4.700 5.185 -14.293 1.00 86.31 84 GLY A O 1
ATOM 638 N N . TYR A 1 85 ? -4.157 7.250 -15.009 1.00 87.12 85 TYR A N 1
ATOM 639 C CA . TYR A 1 85 ? -3.232 7.592 -13.915 1.00 87.12 85 TYR A CA 1
ATOM 640 C C . TYR A 1 85 ? -3.804 8.614 -12.924 1.00 87.12 85 TYR A C 1
ATOM 642 O O . TYR A 1 85 ? -3.112 9.026 -11.993 1.00 87.12 85 TYR A O 1
ATOM 650 N N . ALA A 1 86 ? -5.046 9.056 -13.122 1.00 86.81 86 ALA A N 1
ATOM 651 C CA . ALA A 1 86 ? -5.761 9.821 -12.115 1.00 86.81 86 ALA A CA 1
ATOM 652 C C . ALA A 1 86 ? -6.358 8.871 -11.071 1.00 86.81 86 ALA A C 1
ATOM 654 O O . ALA A 1 86 ? -6.703 7.730 -11.377 1.00 86.81 86 ALA A O 1
ATOM 655 N N . MET A 1 87 ? -6.478 9.366 -9.842 1.00 82.69 87 MET A N 1
ATOM 656 C CA . MET A 1 87 ? -7.258 8.692 -8.818 1.00 82.69 87 MET A CA 1
ATOM 657 C C . MET A 1 87 ? -8.734 8.976 -9.082 1.00 82.69 87 MET A C 1
ATOM 659 O O . MET A 1 87 ? -9.095 10.151 -9.202 1.00 82.69 87 MET A O 1
ATOM 663 N N . ASN A 1 88 ? -9.565 7.939 -9.144 1.00 72.25 88 ASN A N 1
ATOM 664 C CA . ASN A 1 88 ? -10.981 8.103 -8.866 1.00 72.25 88 ASN A CA 1
ATOM 665 C C . ASN A 1 88 ? -11.362 7.236 -7.673 1.00 72.25 88 ASN A C 1
ATOM 667 O O . ASN A 1 88 ? -10.889 6.115 -7.532 1.00 72.25 88 ASN A O 1
ATOM 671 N N . ASP A 1 89 ? -12.137 7.843 -6.794 1.00 66.44 89 ASP A N 1
ATOM 672 C CA . ASP A 1 89 ? -12.654 7.274 -5.561 1.00 66.44 89 ASP A CA 1
ATOM 673 C C . ASP A 1 89 ? -14.169 7.245 -5.777 1.00 66.44 89 ASP A C 1
ATOM 675 O O . ASP A 1 89 ? -14.869 8.237 -5.545 1.00 66.44 89 ASP A O 1
ATOM 679 N N . ASP A 1 90 ? -14.639 6.174 -6.424 1.00 69.00 90 ASP A N 1
ATOM 680 C CA . ASP A 1 90 ? -16.064 5.890 -6.574 1.00 69.00 90 ASP A CA 1
ATOM 681 C C . ASP A 1 90 ? -16.425 4.710 -5.663 1.00 69.00 90 ASP A C 1
ATOM 683 O O . ASP A 1 90 ? -16.270 3.557 -6.068 1.00 69.00 90 ASP A O 1
ATOM 687 N N . PRO A 1 91 ? -16.994 4.967 -4.470 1.00 67.00 91 PRO A N 1
ATOM 688 C CA . PRO A 1 91 ? -17.393 3.915 -3.535 1.00 67.00 91 PRO A CA 1
ATOM 689 C C . PRO A 1 91 ? -18.400 2.907 -4.117 1.00 67.00 91 PRO A C 1
ATOM 691 O O . PRO A 1 91 ? -18.623 1.831 -3.562 1.00 67.00 91 PRO A O 1
ATOM 694 N N . ALA A 1 92 ? -19.086 3.246 -5.219 1.00 61.22 92 ALA A N 1
ATOM 695 C CA . ALA A 1 92 ? -19.970 2.309 -5.907 1.00 61.22 92 ALA A CA 1
ATOM 696 C C . ALA A 1 92 ? -19.203 1.284 -6.765 1.00 61.22 92 ALA A C 1
ATOM 698 O O . ALA A 1 92 ? -19.756 0.218 -7.066 1.00 61.22 92 ALA A O 1
ATOM 699 N N . ALA A 1 93 ? -17.962 1.586 -7.157 1.00 60.97 93 ALA A N 1
ATOM 700 C CA . ALA A 1 93 ? -17.107 0.727 -7.969 1.00 60.97 93 ALA A CA 1
ATOM 701 C C . ALA A 1 93 ? -16.465 -0.411 -7.156 1.00 60.97 93 ALA A C 1
ATOM 703 O O . ALA A 1 93 ? -16.354 -1.530 -7.678 1.00 60.97 93 ALA A O 1
ATOM 704 N N . ASP A 1 94 ? -16.181 -0.191 -5.867 1.00 64.88 94 ASP A N 1
ATOM 705 C CA . ASP A 1 94 ? -15.559 -1.187 -4.973 1.00 64.88 94 ASP A CA 1
ATOM 706 C C . ASP A 1 94 ? -16.382 -2.477 -4.863 1.00 64.88 94 ASP A C 1
ATOM 708 O O . ASP A 1 94 ? -15.863 -3.587 -4.970 1.00 64.88 94 ASP A O 1
ATOM 712 N N . ILE A 1 95 ? -17.716 -2.358 -4.856 1.00 56.16 95 ILE A N 1
ATOM 713 C CA . ILE A 1 95 ? -18.660 -3.493 -4.806 1.00 56.16 95 ILE A CA 1
ATOM 714 C C . ILE A 1 95 ? -18.486 -4.463 -6.001 1.00 56.16 95 ILE A C 1
ATOM 716 O O . ILE A 1 95 ? -18.917 -5.626 -5.961 1.00 56.16 95 ILE A O 1
ATOM 720 N N . THR A 1 96 ? -17.897 -4.006 -7.109 1.00 57.09 96 THR A N 1
ATOM 721 C CA . THR A 1 96 ? -17.636 -4.837 -8.294 1.00 57.09 96 THR A CA 1
ATOM 722 C C . THR A 1 96 ? -16.193 -5.306 -8.431 1.00 57.09 96 THR A C 1
ATOM 724 O O . THR A 1 96 ? -15.985 -6.323 -9.099 1.00 57.09 96 THR A O 1
ATOM 727 N N . ALA A 1 97 ? -15.243 -4.633 -7.787 1.00 58.78 97 ALA A N 1
ATOM 728 C CA . ALA A 1 97 ? -13.811 -4.884 -7.906 1.00 58.78 97 ALA A CA 1
ATOM 729 C C . ALA A 1 97 ? -13.269 -5.992 -6.988 1.00 58.78 97 ALA A C 1
ATOM 731 O O . ALA A 1 97 ? -12.225 -6.558 -7.301 1.00 58.78 97 ALA A O 1
ATOM 732 N N . ASP A 1 98 ? -14.019 -6.391 -5.958 1.00 58.78 98 ASP A N 1
ATOM 733 C CA . ASP A 1 98 ? -13.606 -7.454 -5.018 1.00 58.78 98 ASP A CA 1
ATOM 734 C C . ASP A 1 98 ? -14.105 -8.854 -5.407 1.00 58.78 98 ASP A C 1
ATOM 736 O O . ASP A 1 98 ? -14.086 -9.813 -4.628 1.00 58.78 98 ASP A O 1
ATOM 740 N N . LYS A 1 99 ? -14.619 -9.005 -6.630 1.00 65.44 99 LYS A N 1
ATOM 741 C CA . LYS A 1 99 ? -15.170 -10.282 -7.096 1.00 65.44 99 LYS A CA 1
ATOM 742 C C . LYS A 1 99 ? -14.069 -11.176 -7.668 1.00 65.44 99 LYS A C 1
ATOM 744 O O . LYS A 1 99 ? -13.300 -10.730 -8.516 1.00 65.44 99 LYS A O 1
ATOM 749 N N . PRO A 1 100 ? -14.048 -12.480 -7.337 1.00 63.84 100 PRO A N 1
ATOM 750 C CA . PRO A 1 100 ? -13.144 -13.421 -7.986 1.00 63.84 100 PRO A CA 1
ATOM 751 C C . PRO A 1 100 ? -13.255 -13.354 -9.516 1.00 63.84 100 PRO A C 1
ATOM 753 O O . PRO A 1 100 ? -14.350 -13.464 -10.072 1.00 63.84 100 PRO A O 1
ATOM 756 N N . GLY A 1 101 ? -12.118 -13.204 -10.198 1.00 71.00 101 GLY A N 1
ATOM 757 C CA . GLY A 1 101 ? -12.047 -13.172 -11.663 1.00 71.00 101 GLY A CA 1
ATOM 758 C C . GLY A 1 101 ? -12.188 -11.788 -12.303 1.00 71.00 101 GLY A C 1
ATOM 759 O O . GLY A 1 101 ? -12.265 -11.710 -13.531 1.00 71.00 101 GLY A O 1
ATOM 760 N N . VAL A 1 102 ? -12.201 -10.709 -11.519 1.00 82.81 102 VAL A N 1
ATOM 761 C CA . VAL A 1 102 ? -12.028 -9.345 -12.039 1.00 82.81 102 VAL A CA 1
ATOM 762 C C . VAL A 1 102 ? -10.538 -8.981 -12.118 1.00 82.81 102 VAL A C 1
ATOM 764 O O . VAL A 1 102 ? -9.730 -9.521 -11.365 1.00 82.81 102 VAL A O 1
ATOM 767 N N . PRO A 1 103 ? -10.136 -8.101 -13.051 1.00 86.88 103 PRO A N 1
ATOM 768 C CA . PRO A 1 103 ? -8.727 -7.753 -13.235 1.00 86.88 103 PRO A CA 1
ATOM 769 C C . PRO A 1 103 ? -8.145 -6.868 -12.124 1.00 86.88 103 PRO A C 1
ATOM 771 O O . PRO A 1 103 ? -6.920 -6.753 -12.042 1.00 86.88 103 PRO A O 1
ATOM 774 N N . GLY A 1 104 ? -8.991 -6.232 -11.308 1.00 89.56 104 GLY A N 1
ATOM 775 C CA . GLY A 1 104 ? -8.571 -5.144 -10.429 1.00 89.56 104 GLY A CA 1
ATOM 776 C C . GLY A 1 104 ? -7.932 -4.003 -11.229 1.00 89.56 104 GLY A C 1
ATOM 777 O O . GLY A 1 104 ? -8.265 -3.787 -12.401 1.00 89.56 104 GLY A O 1
ATOM 778 N N . LYS A 1 105 ? -6.967 -3.296 -10.634 1.00 91.94 105 LYS A N 1
ATOM 779 C CA . LYS A 1 105 ? -6.218 -2.265 -11.361 1.00 91.94 105 LYS A CA 1
ATOM 780 C C . LYS A 1 105 ? -5.293 -2.894 -12.404 1.00 91.94 105 LYS A C 1
ATOM 782 O O . LYS A 1 105 ? -4.432 -3.706 -12.082 1.00 91.94 105 LYS A O 1
ATOM 787 N N . ILE A 1 106 ? -5.405 -2.465 -13.652 1.00 92.75 106 ILE A N 1
ATOM 788 C CA . ILE A 1 106 ? -4.522 -2.850 -14.751 1.00 92.75 106 ILE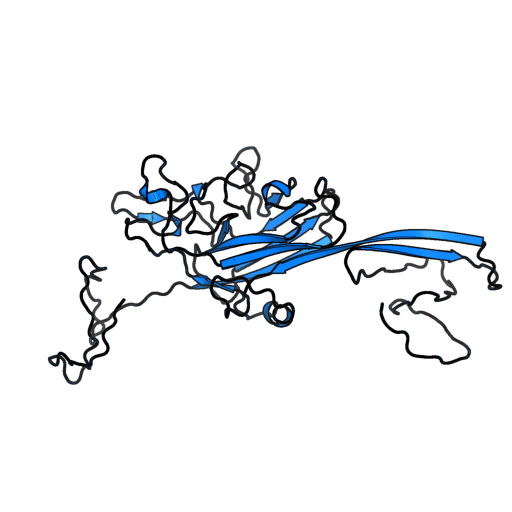 A CA 1
ATOM 789 C C . ILE A 1 106 ? -3.405 -1.811 -14.871 1.00 92.75 106 ILE A C 1
ATOM 791 O O . ILE A 1 106 ? -3.659 -0.621 -15.061 1.00 92.75 106 ILE A O 1
ATOM 795 N N . ILE A 1 107 ? -2.156 -2.266 -14.794 1.00 93.94 107 ILE A N 1
ATOM 796 C CA . ILE A 1 107 ? -0.962 -1.439 -15.002 1.00 93.94 107 ILE A CA 1
ATOM 797 C C . ILE A 1 107 ? -0.024 -2.077 -16.026 1.00 93.94 107 ILE A C 1
ATOM 799 O O . ILE A 1 107 ? -0.049 -3.286 -16.260 1.00 93.94 107 ILE A O 1
ATOM 803 N N . GLY A 1 108 ? 0.814 -1.258 -16.657 1.00 93.06 108 GLY A N 1
ATOM 804 C CA . GLY A 1 108 ? 1.865 -1.739 -17.548 1.00 93.06 108 GLY A CA 1
ATOM 805 C C . GLY A 1 108 ? 3.087 -2.239 -16.779 1.00 93.06 108 GLY A C 1
ATOM 806 O O . GLY A 1 108 ? 3.421 -1.728 -15.711 1.00 93.06 108 GLY A O 1
ATOM 807 N N . LEU A 1 109 ? 3.781 -3.220 -17.351 1.00 94.75 109 LEU A N 1
ATOM 808 C CA . LEU A 1 109 ? 5.142 -3.568 -16.958 1.00 94.75 109 LEU A CA 1
ATOM 809 C C . LEU A 1 109 ? 6.069 -2.370 -17.214 1.00 94.75 109 LEU A C 1
ATOM 811 O O . LEU A 1 109 ? 6.164 -1.914 -18.357 1.00 94.75 109 LEU A O 1
ATOM 815 N N . ASN A 1 110 ? 6.791 -1.899 -16.193 1.00 93.75 110 ASN A N 1
ATOM 816 C CA . ASN A 1 110 ? 7.677 -0.739 -16.309 1.00 93.75 110 ASN A CA 1
ATOM 817 C C . ASN A 1 110 ? 9.025 -1.076 -16.977 1.00 93.75 110 ASN A C 1
ATOM 819 O O . ASN A 1 110 ? 10.098 -0.856 -16.426 1.00 93.75 110 ASN A O 1
ATOM 823 N N . SER A 1 111 ? 8.983 -1.705 -18.151 1.00 90.75 111 SER A N 1
ATOM 824 C CA . SER A 1 111 ? 10.168 -2.135 -18.908 1.00 90.75 111 SER A CA 1
ATOM 825 C C . SER A 1 111 ? 10.546 -1.198 -20.053 1.00 90.75 111 SER A C 1
ATOM 827 O O . SER A 1 111 ? 11.463 -1.517 -20.810 1.00 90.75 111 SER A O 1
ATOM 829 N N . PHE A 1 112 ? 9.797 -0.113 -20.247 1.00 86.19 112 PHE A N 1
ATOM 830 C CA . PHE A 1 112 ? 10.054 0.859 -21.304 1.00 86.19 112 PHE A CA 1
ATOM 831 C C . PHE A 1 112 ? 11.074 1.897 -20.838 1.00 86.19 112 PHE A C 1
ATOM 833 O O . PHE A 1 112 ? 11.135 2.222 -19.663 1.00 86.19 112 PHE A O 1
ATOM 840 N N . ASP A 1 113 ? 11.876 2.372 -21.781 1.00 87.75 113 ASP A N 1
ATOM 841 C CA . ASP A 1 113 ? 12.802 3.494 -21.631 1.00 87.75 113 ASP A CA 1
ATOM 842 C C . ASP A 1 113 ? 12.108 4.703 -22.279 1.00 87.75 113 ASP A C 1
ATOM 844 O O . ASP A 1 113 ? 12.029 4.787 -23.511 1.00 87.75 113 ASP A O 1
ATOM 848 N N . TYR A 1 114 ? 11.435 5.522 -21.464 1.00 84.56 114 TYR A N 1
ATOM 849 C CA . TYR A 1 114 ? 10.541 6.581 -21.950 1.00 84.56 114 TYR A CA 1
ATOM 850 C C . TYR A 1 114 ? 11.281 7.846 -22.393 1.00 84.56 114 TYR A C 1
ATOM 852 O O . TYR A 1 114 ? 10.792 8.543 -23.288 1.00 84.56 114 TYR A O 1
ATOM 860 N N . ASP A 1 115 ? 12.444 8.135 -21.816 1.00 84.56 115 ASP A N 1
ATOM 861 C CA . ASP A 1 115 ? 13.259 9.313 -22.123 1.00 84.56 115 ASP A CA 1
ATOM 862 C C . ASP A 1 115 ? 14.494 9.012 -22.986 1.00 84.56 115 ASP A C 1
ATOM 864 O O . ASP A 1 115 ? 15.098 9.942 -23.532 1.00 84.56 115 ASP A O 1
ATOM 868 N N . GLY A 1 116 ? 14.775 7.738 -23.259 1.00 86.06 116 GLY A N 1
ATOM 869 C CA . GLY A 1 116 ? 15.693 7.286 -24.301 1.00 86.06 116 GLY A CA 1
ATOM 870 C C . GLY A 1 116 ? 17.155 7.261 -23.871 1.00 86.06 116 GLY A C 1
ATOM 871 O O . GLY A 1 116 ? 18.039 7.408 -24.725 1.00 86.06 116 GLY A O 1
ATOM 872 N N . ASP A 1 117 ? 17.424 7.106 -22.578 1.00 84.38 117 ASP A N 1
ATOM 873 C CA . ASP A 1 117 ? 18.772 7.100 -22.004 1.00 84.38 117 ASP A CA 1
ATOM 874 C C . ASP A 1 117 ? 19.412 5.692 -21.937 1.00 84.38 117 ASP A C 1
ATOM 876 O O . ASP A 1 117 ? 20.595 5.533 -21.610 1.00 84.38 117 ASP A O 1
ATOM 880 N N . GLY A 1 118 ? 18.667 4.656 -22.334 1.00 86.38 118 GLY A N 1
ATOM 881 C CA . GLY A 1 118 ? 19.089 3.258 -22.314 1.00 86.38 118 GLY A CA 1
ATOM 882 C C . GLY A 1 118 ? 18.842 2.542 -20.983 1.00 86.38 118 GLY A C 1
ATOM 883 O O . GLY A 1 118 ? 19.369 1.435 -20.783 1.00 86.38 118 GLY A O 1
ATOM 884 N N . ILE A 1 119 ? 18.071 3.135 -20.072 1.00 87.19 119 ILE A N 1
ATOM 885 C CA . ILE A 1 119 ? 17.691 2.579 -18.777 1.00 87.19 119 ILE A CA 1
ATOM 886 C C . ILE A 1 119 ? 16.181 2.279 -18.806 1.00 87.19 119 ILE A C 1
ATOM 888 O O . ILE A 1 119 ? 15.363 3.148 -19.072 1.00 87.19 119 ILE A O 1
ATOM 892 N N . PRO A 1 120 ? 15.751 1.027 -18.570 1.00 90.81 120 PRO A N 1
ATOM 893 C CA . PRO A 1 120 ? 14.327 0.731 -18.469 1.00 90.81 120 PRO A CA 1
ATOM 894 C C . PRO A 1 120 ? 13.749 1.356 -17.194 1.00 90.81 120 PRO A C 1
ATOM 896 O O . PRO A 1 120 ? 14.421 1.345 -16.163 1.00 90.81 120 PRO A O 1
ATOM 899 N N . GLY A 1 121 ? 12.486 1.783 -17.221 1.00 90.75 121 GLY A N 1
ATOM 900 C CA . GLY A 1 121 ? 11.834 2.502 -16.118 1.00 90.75 121 GLY A CA 1
ATOM 901 C C . GLY A 1 121 ? 11.959 1.824 -14.745 1.00 90.75 121 GLY A C 1
ATOM 902 O O . GLY A 1 121 ? 12.229 2.485 -13.743 1.00 90.75 121 GLY A O 1
ATOM 903 N N . TYR A 1 122 ? 11.901 0.485 -14.670 1.00 92.88 122 TYR A N 1
ATOM 904 C CA . TYR A 1 122 ? 12.099 -0.246 -13.406 1.00 92.88 122 TYR A CA 1
ATOM 905 C C . TYR A 1 122 ? 13.501 -0.086 -12.791 1.00 92.88 122 TYR A C 1
ATOM 907 O O . TYR A 1 122 ? 13.714 -0.470 -11.634 1.00 92.88 122 TYR A O 1
ATOM 915 N N . ALA A 1 123 ? 14.479 0.376 -13.565 1.00 92.12 123 ALA A N 1
ATOM 916 C CA . ALA A 1 123 ? 15.859 0.621 -13.163 1.00 92.12 123 ALA A CA 1
ATOM 917 C C . ALA A 1 123 ? 16.179 2.123 -13.028 1.00 92.12 123 ALA A C 1
ATOM 919 O O . ALA A 1 123 ? 17.316 2.465 -12.694 1.00 92.12 123 ALA A O 1
ATOM 920 N N . ASP A 1 124 ? 15.191 2.990 -13.256 1.00 90.75 124 ASP A N 1
ATOM 921 C CA . ASP A 1 124 ? 15.380 4.420 -13.460 1.00 90.75 124 ASP A CA 1
ATOM 922 C C . ASP A 1 124 ? 14.605 5.300 -12.451 1.00 90.75 124 ASP A C 1
ATOM 924 O O . ASP A 1 124 ? 13.708 4.858 -11.726 1.00 90.75 124 ASP A O 1
ATOM 928 N N . GLY A 1 125 ? 14.982 6.575 -12.349 1.00 89.38 125 GLY A N 1
ATOM 929 C CA . GLY A 1 125 ? 14.308 7.602 -11.559 1.00 89.38 125 GLY A CA 1
ATOM 930 C C . GLY A 1 125 ? 14.562 7.540 -10.053 1.00 89.38 125 GLY A C 1
ATOM 931 O O . GLY A 1 125 ? 13.959 8.311 -9.303 1.00 89.38 125 GLY A O 1
ATOM 932 N N . PHE A 1 126 ? 15.437 6.644 -9.583 1.00 88.19 126 PHE A N 1
ATOM 933 C CA . PHE A 1 126 ? 15.780 6.495 -8.161 1.00 88.19 126 PHE A CA 1
ATOM 934 C C . PHE A 1 126 ? 17.278 6.578 -7.835 1.00 88.19 126 PHE A C 1
ATOM 936 O O . PHE A 1 126 ? 17.717 6.155 -6.758 1.00 88.19 126 PHE A O 1
ATOM 943 N N . ASN A 1 127 ? 18.058 7.159 -8.749 1.00 81.38 127 ASN A N 1
ATOM 944 C CA . ASN A 1 127 ? 19.488 7.416 -8.616 1.00 81.38 127 ASN A CA 1
ATOM 945 C C . ASN A 1 127 ? 20.303 6.158 -8.266 1.00 81.38 127 ASN A C 1
ATOM 947 O O . ASN A 1 127 ? 21.142 6.178 -7.361 1.00 81.38 127 ASN A O 1
ATOM 951 N N . ALA A 1 128 ? 20.038 5.049 -8.967 1.00 72.81 128 ALA A N 1
ATOM 952 C CA . ALA A 1 128 ? 20.715 3.766 -8.753 1.00 72.81 128 ALA A CA 1
ATOM 953 C C . ALA A 1 128 ? 22.249 3.885 -8.841 1.00 72.81 128 ALA A C 1
ATOM 955 O O . ALA A 1 128 ? 22.979 3.174 -8.148 1.00 72.81 128 ALA A O 1
ATOM 956 N N . ILE A 1 129 ? 22.740 4.821 -9.663 1.00 72.75 129 ILE A N 1
ATOM 957 C CA . ILE A 1 129 ? 24.158 5.141 -9.822 1.00 72.75 129 ILE A CA 1
ATOM 958 C C . ILE A 1 129 ? 24.369 6.631 -9.494 1.00 72.75 129 ILE A C 1
ATOM 960 O O . ILE A 1 129 ? 24.210 7.467 -10.379 1.00 72.75 129 ILE A O 1
ATOM 964 N N . PRO A 1 130 ? 24.811 6.981 -8.265 1.00 66.38 130 PRO A N 1
ATOM 965 C CA . PRO A 1 130 ? 24.888 8.363 -7.763 1.00 66.38 130 PRO A CA 1
ATOM 966 C C . PRO A 1 130 ? 25.737 9.364 -8.565 1.00 66.38 130 PRO A C 1
ATOM 968 O O . PRO A 1 130 ? 25.758 10.547 -8.233 1.00 66.38 130 PRO A O 1
ATOM 971 N N . ALA A 1 131 ? 26.480 8.896 -9.570 1.00 69.00 131 ALA A N 1
ATOM 972 C CA . ALA A 1 131 ? 27.362 9.699 -10.410 1.00 69.00 131 ALA A CA 1
ATOM 973 C C . ALA A 1 131 ? 26.845 9.893 -11.847 1.00 69.00 131 ALA A C 1
ATOM 975 O O . ALA A 1 131 ? 27.498 10.602 -12.612 1.00 69.00 131 ALA A O 1
ATOM 976 N N . ASN A 1 132 ? 25.716 9.281 -12.223 1.00 73.19 132 ASN A N 1
ATOM 977 C CA . ASN A 1 132 ? 25.112 9.467 -13.539 1.00 73.19 132 ASN A CA 1
ATOM 978 C C . ASN A 1 132 ? 23.747 10.182 -13.393 1.00 73.19 132 ASN A C 1
ATOM 980 O O . ASN A 1 132 ? 22.844 9.610 -12.781 1.00 73.19 132 ASN A O 1
ATOM 984 N N . PRO A 1 133 ? 23.598 11.419 -13.919 1.00 70.50 133 PRO A N 1
ATOM 985 C CA . PRO A 1 133 ? 22.358 12.184 -13.816 1.00 70.50 133 PRO A CA 1
ATOM 986 C C . PRO A 1 133 ? 21.169 11.541 -14.533 1.00 70.50 133 PRO A C 1
ATOM 988 O O . PRO A 1 133 ? 20.044 11.843 -14.150 1.00 70.50 133 PRO A O 1
ATOM 991 N N . ASP A 1 134 ? 21.413 10.661 -15.503 1.00 71.25 134 ASP A N 1
ATOM 992 C CA . ASP A 1 134 ? 20.371 9.959 -16.259 1.00 71.25 134 ASP A CA 1
ATOM 993 C C . ASP A 1 134 ? 19.467 9.147 -15.303 1.00 71.25 134 ASP A C 1
ATOM 995 O O . ASP A 1 134 ? 18.255 9.206 -15.385 1.00 71.25 134 ASP A O 1
ATOM 999 N N . PHE A 1 135 ? 20.024 8.599 -14.214 1.00 72.69 135 PHE A N 1
ATOM 1000 C CA . PHE A 1 135 ? 19.257 7.850 -13.203 1.00 72.69 135 PHE A CA 1
ATOM 1001 C C . PHE A 1 135 ? 18.386 8.702 -12.263 1.00 72.69 135 PHE A C 1
ATOM 1003 O O . PHE A 1 135 ? 17.746 8.160 -11.351 1.00 72.69 135 PHE A O 1
ATOM 1010 N N . LEU A 1 136 ? 18.449 10.034 -12.343 1.00 75.19 136 LEU A N 1
ATOM 1011 C CA . LEU A 1 136 ? 17.793 10.908 -11.364 1.00 75.19 136 LEU A CA 1
ATOM 1012 C C . LEU A 1 136 ? 16.289 11.026 -11.597 1.00 75.19 136 LEU A C 1
ATOM 1014 O O . LEU A 1 136 ? 15.555 11.263 -10.635 1.00 75.19 136 LEU A O 1
ATOM 1018 N N . THR A 1 137 ? 15.824 10.896 -12.833 1.00 78.69 137 THR A N 1
ATOM 1019 C CA . THR A 1 137 ? 14.417 11.078 -13.202 1.00 78.69 137 THR A CA 1
ATOM 1020 C C . THR A 1 137 ? 14.103 10.244 -14.426 1.00 78.69 137 THR A C 1
ATOM 1022 O O . THR A 1 137 ? 14.820 10.391 -15.399 1.00 78.69 137 THR A O 1
ATOM 1025 N N . SER A 1 138 ? 12.985 9.519 -14.398 1.00 82.19 138 SER A N 1
ATOM 1026 C CA . SER A 1 138 ? 12.447 8.870 -15.593 1.00 82.19 138 SER A CA 1
ATOM 1027 C C . SER A 1 138 ? 11.364 9.760 -16.193 1.00 82.19 138 SER A C 1
ATOM 1029 O O . SER A 1 138 ? 10.240 9.841 -15.676 1.00 82.19 138 SER A O 1
ATOM 1031 N N . TYR A 1 139 ? 11.717 10.571 -17.191 1.00 79.88 139 TYR A N 1
ATOM 1032 C CA . TYR A 1 139 ? 10.784 11.565 -17.724 1.00 79.88 139 TYR A CA 1
ATOM 1033 C C . TYR A 1 139 ? 9.702 10.895 -18.579 1.00 79.88 139 TYR A C 1
ATOM 1035 O O . TYR A 1 139 ? 9.985 10.207 -19.551 1.00 79.88 139 TYR A O 1
ATOM 1043 N N . GLY A 1 140 ? 8.434 11.153 -18.250 1.00 81.19 140 GLY A N 1
ATOM 1044 C CA . GLY A 1 140 ? 7.287 10.584 -18.969 1.00 81.19 140 GLY A CA 1
ATOM 1045 C C . GLY A 1 140 ? 6.733 9.300 -18.352 1.00 81.19 140 GLY A C 1
ATOM 1046 O O . GLY A 1 140 ? 5.593 8.948 -18.657 1.00 81.19 140 GLY A O 1
ATOM 1047 N N . ASP A 1 141 ? 7.462 8.676 -17.424 1.00 87.25 141 ASP A N 1
ATOM 1048 C CA . ASP A 1 141 ? 6.939 7.581 -16.611 1.00 87.25 141 ASP A CA 1
ATOM 1049 C C . ASP A 1 141 ? 5.788 8.066 -15.710 1.00 87.25 141 ASP A C 1
ATOM 1051 O O . ASP A 1 141 ? 5.812 9.163 -15.133 1.00 87.25 141 ASP A O 1
ATOM 1055 N N . GLN A 1 142 ? 4.774 7.215 -15.547 1.00 91.06 142 GLN A N 1
ATOM 1056 C CA . GLN A 1 142 ? 3.641 7.443 -14.651 1.00 91.06 142 GLN A CA 1
ATOM 1057 C C . GLN A 1 142 ? 3.248 6.150 -13.941 1.00 91.06 142 GLN A C 1
ATOM 1059 O O . GLN A 1 142 ? 3.171 5.082 -14.550 1.00 91.06 142 GLN A O 1
ATOM 1064 N N . PHE A 1 143 ? 2.951 6.264 -12.650 1.00 95.25 143 PHE A N 1
ATOM 1065 C CA . PHE A 1 143 ? 2.450 5.166 -11.832 1.00 95.25 143 PHE A CA 1
ATOM 1066 C C . PHE A 1 143 ? 0.986 5.371 -11.481 1.00 95.25 143 PHE A C 1
ATOM 1068 O O . PHE A 1 143 ? 0.517 6.503 -11.342 1.00 95.25 143 PHE A O 1
ATOM 1075 N N . ALA A 1 144 ? 0.264 4.263 -11.330 1.00 94.81 144 ALA A N 1
ATOM 1076 C CA . ALA A 1 144 ? -1.125 4.321 -10.904 1.00 94.81 144 ALA A CA 1
ATOM 1077 C C . ALA A 1 144 ? -1.196 4.711 -9.417 1.00 94.81 144 ALA A C 1
ATOM 1079 O O . ALA A 1 144 ? -0.481 4.111 -8.611 1.00 94.81 144 ALA A O 1
ATOM 1080 N N . PRO A 1 145 ? -2.020 5.698 -9.036 1.00 96.00 145 PRO A N 1
ATOM 1081 C CA . PRO A 1 145 ? -2.207 6.048 -7.637 1.00 96.00 145 PRO A CA 1
ATOM 1082 C C . PRO A 1 145 ? -3.010 4.963 -6.910 1.00 96.00 145 PRO A C 1
ATOM 1084 O O . PRO A 1 145 ? -3.903 4.351 -7.490 1.00 96.00 145 PRO A O 1
ATOM 1087 N N . LEU A 1 146 ? -2.682 4.760 -5.640 1.00 95.00 146 LEU A N 1
ATOM 1088 C CA . LEU A 1 146 ? -3.401 3.945 -4.665 1.00 95.00 146 LEU A CA 1
ATOM 1089 C C . LEU A 1 146 ? -3.544 4.784 -3.403 1.00 95.00 146 LEU A C 1
ATOM 1091 O O . LEU A 1 146 ? -2.547 5.351 -2.955 1.00 95.00 146 LEU A O 1
ATOM 1095 N N . THR A 1 147 ? -4.730 4.879 -2.813 1.00 95.94 147 THR A N 1
ATOM 1096 C CA . THR A 1 147 ? -4.903 5.563 -1.526 1.00 95.94 147 THR A CA 1
ATOM 1097 C C . THR A 1 147 ? -5.121 4.587 -0.393 1.00 95.94 147 THR A C 1
ATOM 1099 O O . THR A 1 147 ? -5.730 3.547 -0.573 1.00 95.94 147 THR A O 1
ATOM 1102 N N . ILE A 1 148 ? -4.595 4.928 0.779 1.00 96.69 148 ILE A N 1
ATOM 1103 C CA . ILE A 1 148 ? -4.941 4.277 2.040 1.00 96.69 148 ILE A CA 1
ATOM 1104 C C . ILE A 1 148 ? -5.506 5.363 2.948 1.00 96.69 148 ILE A C 1
ATOM 1106 O O . ILE A 1 148 ? -4.841 6.380 3.175 1.00 96.69 148 ILE A O 1
ATOM 1110 N N . GLU A 1 149 ? -6.709 5.157 3.465 1.00 96.50 149 GLU A N 1
ATOM 1111 C CA . GLU A 1 149 ? -7.391 6.069 4.373 1.00 96.50 149 GLU A CA 1
ATOM 1112 C C . GLU A 1 149 ? -7.690 5.400 5.718 1.00 96.50 149 GLU A C 1
ATOM 1114 O O . GLU A 1 149 ? -8.169 4.271 5.803 1.00 96.50 149 GLU A O 1
ATOM 1119 N N . LEU A 1 150 ? -7.383 6.121 6.797 1.00 96.44 150 LEU A N 1
ATOM 1120 C CA . LEU A 1 150 ? -7.630 5.703 8.172 1.00 96.44 150 LEU A CA 1
ATOM 1121 C C . LEU A 1 150 ? -8.793 6.514 8.747 1.00 96.44 150 LEU A C 1
ATOM 1123 O O . LEU A 1 150 ? -8.619 7.671 9.138 1.00 96.44 150 LEU A O 1
ATOM 1127 N N . LYS A 1 151 ? -9.982 5.916 8.826 1.00 94.75 151 LYS A N 1
ATOM 1128 C CA . LYS A 1 151 ? -11.197 6.604 9.275 1.00 94.75 151 LYS A CA 1
ATOM 1129 C C . LYS A 1 151 ? -11.522 6.251 10.728 1.00 94.75 151 LYS A C 1
ATOM 1131 O O . LYS A 1 151 ? -11.532 5.092 11.144 1.00 94.75 151 LYS A O 1
ATOM 1136 N N . GLY A 1 152 ? -11.846 7.280 11.511 1.00 91.56 152 GLY A N 1
ATOM 1137 C CA . GLY A 1 152 ? -12.182 7.169 12.933 1.00 91.56 152 GLY A CA 1
ATOM 1138 C C . GLY A 1 152 ? -11.085 7.697 13.869 1.00 91.56 152 GLY A C 1
ATOM 1139 O O . GLY A 1 152 ? -10.033 8.154 13.423 1.00 91.56 152 GLY A O 1
ATOM 1140 N N . PRO A 1 153 ? -11.332 7.704 15.191 1.00 91.44 153 PRO A N 1
ATOM 1141 C CA . PRO A 1 153 ? -10.392 8.254 16.161 1.00 91.44 153 PRO A CA 1
ATOM 1142 C C . PRO A 1 153 ? -9.259 7.257 16.440 1.00 91.44 153 PRO A C 1
ATOM 1144 O O . PRO A 1 153 ? -9.371 6.401 17.319 1.00 91.44 153 PRO A O 1
ATOM 1147 N N . ILE A 1 154 ? -8.167 7.388 15.685 1.00 93.44 154 ILE A N 1
ATOM 1148 C CA . ILE A 1 154 ? -6.977 6.530 15.764 1.00 93.44 154 ILE A CA 1
ATOM 1149 C C . ILE A 1 154 ? -5.831 7.293 16.432 1.00 93.44 154 ILE A C 1
ATOM 1151 O O . ILE A 1 154 ? -5.480 8.403 16.033 1.00 93.44 154 ILE A O 1
ATOM 1155 N N . ASP A 1 155 ? -5.216 6.684 17.445 1.00 94.25 155 ASP A N 1
ATOM 1156 C CA . ASP A 1 155 ? -3.988 7.199 18.051 1.00 94.25 155 ASP A CA 1
ATOM 1157 C C . ASP A 1 155 ? -2.781 6.763 17.209 1.00 94.25 155 ASP A C 1
ATOM 1159 O O . ASP A 1 155 ? -2.226 5.678 17.398 1.00 94.25 155 ASP A O 1
ATOM 1163 N N . LEU A 1 156 ? -2.358 7.624 16.278 1.00 95.38 156 LEU A N 1
ATOM 1164 C CA . LEU A 1 156 ? -1.232 7.357 15.371 1.00 95.38 156 LEU A CA 1
ATOM 1165 C C . LEU A 1 156 ? 0.110 7.132 16.094 1.00 95.38 156 LEU A C 1
ATOM 1167 O O . LEU A 1 156 ? 1.058 6.669 15.467 1.00 95.38 156 LEU A O 1
ATOM 1171 N N . SER A 1 157 ? 0.215 7.442 17.395 1.00 95.12 157 SER A N 1
ATOM 1172 C CA . SER A 1 157 ? 1.416 7.136 18.189 1.00 95.12 157 SER A CA 1
ATOM 1173 C C . SER A 1 157 ? 1.508 5.668 18.621 1.00 95.12 157 SER A C 1
ATOM 1175 O O . SER A 1 157 ? 2.566 5.227 19.075 1.00 95.12 157 SER A O 1
ATOM 1177 N N . LYS A 1 158 ? 0.408 4.918 18.492 1.00 95.69 158 LYS A N 1
ATOM 1178 C CA . LYS A 1 158 ? 0.305 3.494 18.838 1.00 95.69 158 LYS A CA 1
ATOM 1179 C C . LYS A 1 158 ? -0.025 2.628 17.636 1.00 95.69 158 LYS A C 1
ATOM 1181 O O . LYS A 1 158 ? 0.464 1.503 17.562 1.00 95.69 158 LYS A O 1
ATOM 1186 N N . ALA A 1 159 ? -0.851 3.153 16.734 1.00 96.69 159 ALA A N 1
ATOM 1187 C CA . ALA A 1 159 ? -1.344 2.410 15.595 1.00 96.69 159 ALA A CA 1
ATOM 1188 C C . ALA A 1 159 ? -0.204 1.914 14.696 1.00 96.69 159 ALA A C 1
ATOM 1190 O O . ALA A 1 159 ? 0.803 2.594 14.484 1.00 96.69 159 ALA A O 1
ATOM 1191 N N . LYS A 1 160 ? -0.395 0.723 14.140 1.00 96.94 160 LYS A N 1
ATOM 1192 C CA . LYS A 1 160 ? 0.500 0.084 13.187 1.00 96.94 160 LYS A CA 1
ATOM 1193 C C . LYS A 1 160 ? -0.278 -0.283 11.935 1.00 96.94 160 LYS A C 1
ATOM 1195 O O . LYS A 1 160 ? -1.425 -0.718 12.011 1.00 96.94 160 LYS A O 1
ATOM 1200 N N . LEU A 1 161 ? 0.387 -0.166 10.794 1.00 96.62 161 LEU A N 1
ATOM 1201 C CA . LEU A 1 161 ? -0.085 -0.728 9.535 1.00 96.62 161 LEU A CA 1
ATOM 1202 C C . LEU A 1 161 ? 0.791 -1.906 9.152 1.00 96.62 161 LEU A C 1
ATOM 1204 O O . LEU A 1 161 ? 2.015 -1.838 9.282 1.00 96.62 161 LEU A O 1
ATOM 1208 N N . ARG A 1 162 ? 0.175 -2.971 8.657 1.00 95.50 162 ARG A N 1
ATOM 1209 C CA . ARG A 1 162 ? 0.872 -4.079 8.019 1.00 95.50 162 ARG A CA 1
ATOM 1210 C C . ARG A 1 162 ? 0.542 -4.068 6.539 1.00 95.50 162 ARG A C 1
ATOM 1212 O O . ARG A 1 162 ? -0.625 -4.054 6.183 1.00 95.50 162 ARG A O 1
ATOM 1219 N N . LEU A 1 163 ? 1.572 -4.025 5.700 1.00 95.62 163 LEU A N 1
ATOM 1220 C CA . LEU A 1 163 ? 1.439 -4.120 4.251 1.00 95.62 163 LEU A CA 1
ATOM 1221 C C . LEU A 1 163 ? 2.108 -5.410 3.787 1.00 95.62 163 LEU A C 1
ATOM 1223 O O . LEU A 1 163 ? 3.252 -5.680 4.162 1.00 95.62 163 LEU A O 1
ATOM 1227 N N . SER A 1 164 ? 1.417 -6.176 2.952 1.00 94.56 164 SER A N 1
ATOM 1228 C CA . SER A 1 164 ? 1.945 -7.392 2.338 1.00 94.56 164 SER A CA 1
ATOM 1229 C C . SER A 1 164 ? 1.649 -7.405 0.850 1.00 94.56 164 SER A C 1
ATOM 1231 O O . SER A 1 164 ? 0.517 -7.179 0.430 1.00 94.56 164 SER A O 1
ATOM 1233 N N . TYR A 1 165 ? 2.688 -7.635 0.055 1.00 95.88 165 TYR A N 1
ATOM 1234 C CA . TYR A 1 165 ? 2.598 -7.840 -1.385 1.00 95.88 165 TYR A CA 1
ATOM 1235 C C . TYR A 1 165 ? 3.912 -8.433 -1.905 1.00 95.88 165 TYR A C 1
ATOM 1237 O O . TYR A 1 165 ? 4.938 -8.442 -1.213 1.00 95.88 165 TYR A O 1
ATOM 1245 N N . ASP A 1 166 ? 3.910 -8.921 -3.145 1.00 95.75 166 ASP A N 1
ATOM 1246 C CA . ASP A 1 166 ? 5.106 -9.462 -3.794 1.00 95.75 166 ASP A CA 1
ATOM 1247 C C . ASP A 1 166 ? 6.065 -8.344 -4.250 1.00 95.75 166 ASP A C 1
ATOM 1249 O O . ASP A 1 166 ? 6.171 -7.992 -5.427 1.00 95.75 166 ASP A O 1
ATOM 1253 N N . SER A 1 167 ? 6.729 -7.736 -3.269 1.00 95.69 167 SER A N 1
ATOM 1254 C CA . SER A 1 167 ? 7.491 -6.502 -3.427 1.00 95.69 167 SER A CA 1
ATOM 1255 C C . SER A 1 167 ? 8.879 -6.716 -4.040 1.00 95.69 167 SER A C 1
ATOM 1257 O O . SER A 1 167 ? 9.662 -7.502 -3.501 1.00 95.69 167 SER A O 1
ATOM 1259 N N . SER A 1 168 ? 9.209 -5.969 -5.099 1.00 95.50 168 SER A N 1
ATOM 1260 C CA . SER A 1 168 ? 10.531 -5.950 -5.738 1.00 95.50 168 SER A CA 1
ATOM 1261 C C . SER A 1 168 ? 11.423 -4.845 -5.190 1.00 95.50 168 SER A C 1
ATOM 1263 O O . SER A 1 168 ? 11.242 -3.672 -5.493 1.00 95.50 168 SER A O 1
ATOM 1265 N N . ASP A 1 169 ? 12.441 -5.210 -4.417 1.00 93.44 169 ASP A N 1
ATOM 1266 C CA . ASP A 1 169 ? 13.375 -4.240 -3.841 1.00 93.44 169 ASP A CA 1
ATOM 1267 C C . ASP A 1 169 ? 14.209 -3.537 -4.943 1.00 93.44 169 ASP A C 1
ATOM 1269 O O . ASP A 1 169 ? 14.964 -4.212 -5.657 1.00 93.44 169 ASP A O 1
ATOM 1273 N N . PRO A 1 170 ? 14.114 -2.200 -5.103 1.00 93.31 170 PRO A N 1
ATOM 1274 C CA . PRO A 1 170 ? 14.891 -1.457 -6.096 1.00 93.31 170 PRO A CA 1
ATOM 1275 C C . PRO A 1 170 ? 16.401 -1.491 -5.817 1.00 93.31 170 PRO A C 1
ATOM 1277 O O . PRO A 1 170 ? 17.189 -1.374 -6.752 1.00 93.31 170 PRO A O 1
ATOM 1280 N N . TRP A 1 171 ? 16.832 -1.737 -4.573 1.00 90.00 171 TRP A N 1
ATOM 1281 C CA . TRP A 1 171 ? 18.250 -1.920 -4.234 1.00 90.00 171 TRP A CA 1
ATOM 1282 C C . TRP A 1 171 ? 18.848 -3.193 -4.853 1.00 90.00 171 TRP A C 1
ATOM 1284 O O . TRP A 1 171 ? 20.065 -3.338 -4.950 1.00 90.00 171 TRP A O 1
ATOM 1294 N N . LEU A 1 172 ? 18.000 -4.146 -5.249 1.00 90.81 172 LEU A N 1
ATOM 1295 C CA . LEU A 1 172 ? 18.408 -5.407 -5.869 1.00 90.81 172 LEU A CA 1
ATOM 1296 C C . LEU A 1 172 ? 18.378 -5.360 -7.402 1.00 90.81 172 LEU A C 1
ATOM 1298 O O . LEU A 1 172 ? 18.587 -6.393 -8.037 1.00 90.81 172 LEU A O 1
ATOM 1302 N N . VAL A 1 173 ? 18.130 -4.192 -8.003 1.00 91.38 173 VAL A N 1
ATOM 1303 C CA . VAL A 1 173 ? 18.300 -4.009 -9.448 1.00 91.38 173 VAL A CA 1
ATOM 1304 C C . VAL A 1 173 ? 19.773 -4.198 -9.799 1.00 91.38 173 VAL A C 1
ATOM 1306 O O . VAL A 1 173 ? 20.664 -3.626 -9.172 1.00 91.38 173 VAL A O 1
ATOM 1309 N N . THR A 1 174 ? 20.034 -5.012 -10.818 1.00 90.94 174 THR A N 1
ATOM 1310 C CA . THR A 1 174 ? 21.391 -5.279 -11.306 1.00 90.94 174 THR A CA 1
ATOM 1311 C C . THR A 1 174 ? 21.513 -4.941 -12.782 1.00 90.94 174 THR A C 1
ATOM 1313 O O . THR A 1 174 ? 20.526 -4.955 -13.521 1.00 90.94 174 THR A O 1
ATOM 1316 N N . ARG A 1 175 ? 22.746 -4.663 -13.202 1.00 89.31 175 ARG A N 1
ATOM 1317 C CA . ARG A 1 175 ? 23.128 -4.453 -14.593 1.00 89.31 175 ARG A CA 1
ATOM 1318 C C . ARG A 1 175 ? 24.311 -5.350 -14.919 1.00 89.31 175 ARG A C 1
ATOM 1320 O O . ARG A 1 175 ? 25.376 -5.204 -14.325 1.00 89.31 175 ARG A O 1
ATOM 1327 N N . ASP A 1 176 ? 24.124 -6.249 -15.873 1.00 86.50 176 ASP A N 1
ATOM 1328 C CA . ASP A 1 176 ? 25.236 -6.921 -16.538 1.00 86.50 176 ASP A CA 1
ATOM 1329 C C . ASP A 1 176 ? 25.776 -5.972 -17.609 1.00 86.50 176 ASP A C 1
ATOM 1331 O O . ASP A 1 176 ? 24.987 -5.459 -18.387 1.00 86.50 176 ASP A O 1
ATOM 1335 N N . ASP A 1 177 ? 27.085 -5.714 -17.676 1.00 82.50 177 ASP A N 1
ATOM 1336 C CA . ASP A 1 177 ? 27.656 -4.737 -18.625 1.00 82.50 177 ASP A CA 1
ATOM 1337 C C . ASP A 1 177 ? 28.025 -5.323 -20.002 1.00 82.50 177 ASP A C 1
ATOM 1339 O O . ASP A 1 177 ? 28.457 -4.593 -20.896 1.00 82.50 177 ASP A O 1
ATOM 1343 N N . SER A 1 178 ? 27.877 -6.637 -20.204 1.00 82.69 178 SER A N 1
ATOM 1344 C CA . SER A 1 178 ? 28.315 -7.312 -21.434 1.00 82.69 178 SER A CA 1
ATOM 1345 C C . SER A 1 178 ? 27.425 -8.510 -21.807 1.00 82.69 178 SER A C 1
ATOM 1347 O O . SER A 1 178 ? 27.691 -9.629 -21.359 1.00 82.69 178 SER A O 1
ATOM 1349 N N . PRO A 1 179 ? 26.395 -8.317 -22.658 1.00 77.88 179 PRO A N 1
ATOM 1350 C CA . PRO A 1 179 ? 25.837 -7.029 -23.100 1.00 77.88 179 PRO A CA 1
ATOM 1351 C C . PRO A 1 179 ? 25.114 -6.290 -21.953 1.00 77.88 179 PRO A C 1
ATOM 1353 O O . PRO A 1 179 ? 24.702 -6.962 -21.009 1.00 77.88 179 PRO A O 1
ATOM 1356 N N . PRO A 1 180 ? 24.924 -4.952 -22.033 1.00 78.88 180 PRO A N 1
ATOM 1357 C CA . PRO A 1 180 ? 24.131 -4.190 -21.069 1.00 78.88 180 PRO A CA 1
ATOM 1358 C C . PRO A 1 180 ? 22.730 -4.795 -20.926 1.00 78.88 180 PRO A C 1
ATOM 1360 O O . PRO A 1 180 ? 21.905 -4.699 -21.835 1.00 78.88 180 PRO A O 1
ATOM 1363 N N . GLN A 1 181 ? 22.481 -5.459 -19.800 1.00 87.81 181 GLN A N 1
ATOM 1364 C CA . GLN A 1 181 ? 21.195 -6.056 -19.462 1.00 87.81 181 GLN A CA 1
ATOM 1365 C C . GLN A 1 181 ? 20.827 -5.712 -18.030 1.00 87.81 181 GLN A C 1
ATOM 1367 O O . GLN A 1 181 ? 21.489 -6.121 -17.077 1.00 87.81 181 GLN A O 1
ATOM 1372 N N . TRP A 1 182 ? 19.734 -4.974 -17.901 1.00 90.75 182 TRP A N 1
ATOM 1373 C CA . TRP A 1 182 ? 19.112 -4.686 -16.626 1.00 90.75 182 TRP A CA 1
ATOM 1374 C C . TRP A 1 182 ? 18.264 -5.872 -16.175 1.00 90.75 182 TRP A C 1
ATOM 1376 O O . TRP A 1 182 ? 17.634 -6.557 -16.986 1.00 90.75 182 TRP A O 1
ATOM 1386 N N . LYS A 1 183 ? 18.266 -6.125 -14.869 1.00 93.00 183 LYS A N 1
ATOM 1387 C CA . LYS A 1 183 ? 17.419 -7.128 -14.225 1.00 93.00 183 LYS A CA 1
ATOM 1388 C C . LYS A 1 183 ? 16.804 -6.515 -12.972 1.00 93.00 183 LYS A C 1
ATOM 1390 O O . LYS A 1 183 ? 17.560 -5.998 -12.142 1.00 93.00 183 LYS A O 1
ATOM 1395 N N . PRO A 1 184 ? 15.471 -6.566 -12.814 1.00 94.12 184 PRO A N 1
ATOM 1396 C CA . PRO A 1 184 ? 14.842 -6.111 -11.588 1.00 94.12 184 PRO A CA 1
ATOM 1397 C C . PRO A 1 184 ? 15.185 -7.043 -10.419 1.00 94.12 184 PRO A C 1
ATOM 1399 O O . PRO A 1 184 ? 15.535 -8.211 -10.613 1.00 94.12 184 PRO A O 1
ATOM 1402 N N . GLY A 1 185 ? 15.041 -6.530 -9.196 1.00 91.94 185 GLY A N 1
ATOM 1403 C CA . GLY A 1 185 ? 15.014 -7.371 -8.002 1.00 91.94 185 GLY A CA 1
ATOM 1404 C C . GLY A 1 185 ? 13.833 -8.357 -8.028 1.00 91.94 185 GLY A C 1
ATOM 1405 O O . GLY A 1 185 ? 12.846 -8.115 -8.731 1.00 91.94 185 GLY A O 1
ATOM 1406 N N . PRO A 1 186 ? 13.892 -9.459 -7.259 1.00 93.25 186 PRO A N 1
ATOM 1407 C CA . PRO A 1 186 ? 12.804 -10.434 -7.187 1.00 93.25 186 PRO A CA 1
ATOM 1408 C C . PRO A 1 186 ? 11.518 -9.795 -6.657 1.00 93.25 186 PRO A C 1
ATOM 1410 O O . PRO A 1 186 ? 11.589 -9.013 -5.718 1.00 93.25 186 PRO A O 1
ATOM 1413 N N . GLY A 1 187 ? 10.370 -10.171 -7.218 1.00 95.25 187 GLY A N 1
ATOM 1414 C CA . GLY A 1 187 ? 9.052 -9.613 -6.905 1.00 95.25 187 GLY A CA 1
ATOM 1415 C C . GLY A 1 187 ? 8.364 -9.085 -8.163 1.00 95.25 187 GLY A C 1
ATOM 1416 O O . GLY A 1 187 ? 8.955 -9.078 -9.245 1.00 95.25 187 GLY A O 1
ATOM 1417 N N . SER A 1 188 ? 7.121 -8.640 -8.033 1.00 96.69 188 SER A N 1
ATOM 1418 C CA . SER A 1 188 ? 6.285 -8.228 -9.165 1.00 96.69 188 SER A CA 1
ATOM 1419 C C . SER A 1 188 ? 5.754 -6.805 -9.069 1.00 96.69 188 SER A C 1
ATOM 1421 O O . SER A 1 188 ? 5.399 -6.245 -10.102 1.00 96.69 188 SER A O 1
ATOM 1423 N N . LEU A 1 189 ? 5.763 -6.184 -7.890 1.00 97.69 189 LEU A N 1
ATOM 1424 C CA . LEU A 1 189 ? 5.256 -4.827 -7.681 1.00 97.69 189 LEU A CA 1
ATOM 1425 C C . LEU A 1 189 ? 6.235 -3.964 -6.885 1.00 97.69 189 LEU A C 1
ATOM 1427 O O . LEU A 1 189 ? 7.046 -4.474 -6.110 1.00 97.69 189 LEU A O 1
ATOM 1431 N N . ARG A 1 190 ? 6.104 -2.643 -7.011 1.00 97.94 190 ARG A N 1
ATOM 1432 C CA . ARG A 1 190 ? 6.621 -1.674 -6.036 1.00 97.94 190 ARG A CA 1
ATOM 1433 C C . ARG A 1 190 ? 5.555 -0.654 -5.685 1.00 97.94 190 ARG A C 1
ATOM 1435 O O . ARG A 1 190 ? 4.792 -0.223 -6.546 1.00 97.94 190 ARG A O 1
ATOM 1442 N N . LEU A 1 191 ? 5.562 -0.252 -4.420 1.00 98.00 191 LEU A N 1
ATOM 1443 C CA . LEU A 1 191 ? 4.856 0.922 -3.933 1.00 98.00 191 LEU A CA 1
ATOM 1444 C C . LEU A 1 191 ? 5.849 2.040 -3.644 1.00 98.00 191 LEU A C 1
ATOM 1446 O O . LEU A 1 191 ? 6.887 1.819 -3.012 1.00 98.00 191 LEU A O 1
ATOM 1450 N N . TRP A 1 192 ? 5.501 3.246 -4.076 1.00 97.81 192 TRP A N 1
ATOM 1451 C CA . TRP A 1 192 ? 6.296 4.448 -3.863 1.00 97.81 192 TRP A CA 1
ATOM 1452 C C . TRP A 1 192 ? 5.487 5.534 -3.163 1.00 97.81 192 TRP A C 1
ATOM 1454 O O . TRP A 1 192 ? 4.302 5.700 -3.433 1.00 97.81 192 TRP A O 1
ATOM 1464 N N . THR A 1 193 ? 6.138 6.331 -2.315 1.00 96.94 193 THR A N 1
ATOM 1465 C CA . THR A 1 193 ? 5.546 7.560 -1.746 1.00 96.94 193 THR A CA 1
ATOM 1466 C C . THR A 1 193 ? 5.535 8.734 -2.729 1.00 96.94 193 THR A C 1
ATOM 1468 O O . THR A 1 193 ? 4.951 9.779 -2.453 1.00 96.94 193 THR A O 1
ATOM 1471 N N . THR A 1 194 ? 6.169 8.565 -3.890 1.00 94.38 194 THR A N 1
ATOM 1472 C CA . THR A 1 194 ? 6.325 9.595 -4.919 1.00 94.38 194 THR A CA 1
ATOM 1473 C C . THR A 1 194 ? 6.049 8.995 -6.297 1.00 94.38 194 THR A C 1
ATOM 1475 O O . THR A 1 194 ? 6.456 7.865 -6.565 1.00 94.38 194 THR A O 1
ATOM 1478 N N . ASN A 1 195 ? 5.391 9.758 -7.175 1.00 93.75 195 ASN A N 1
ATOM 1479 C CA . ASN A 1 195 ? 5.130 9.350 -8.558 1.00 93.75 195 ASN A CA 1
ATOM 1480 C C . ASN A 1 195 ? 6.432 9.234 -9.381 1.00 93.75 195 ASN A C 1
ATOM 1482 O O . ASN A 1 195 ? 7.467 9.792 -9.017 1.00 93.75 195 ASN A O 1
ATOM 1486 N N . ALA A 1 196 ? 6.368 8.537 -10.511 1.00 91.06 196 ALA A N 1
ATOM 1487 C CA . ALA A 1 196 ? 7.523 8.087 -11.277 1.00 91.06 196 ALA A CA 1
ATOM 1488 C C . ALA A 1 196 ? 8.376 9.211 -11.895 1.00 91.06 196 ALA A C 1
ATOM 1490 O O . ALA A 1 196 ? 9.604 9.132 -11.847 1.00 91.06 196 ALA A O 1
ATOM 1491 N N . ALA A 1 197 ? 7.731 10.278 -12.384 1.00 84.38 197 ALA A N 1
ATOM 1492 C CA . ALA A 1 197 ? 8.379 11.431 -13.024 1.00 84.38 197 ALA A CA 1
ATOM 1493 C C . ALA A 1 197 ? 9.159 12.352 -12.062 1.00 84.38 197 ALA A C 1
ATOM 1495 O O . ALA A 1 197 ? 9.725 13.363 -12.479 1.00 84.38 197 ALA A O 1
ATOM 1496 N N . VAL A 1 198 ? 9.160 12.050 -10.763 1.00 88.81 198 VAL A N 1
ATOM 1497 C CA . VAL A 1 198 ? 9.902 12.796 -9.743 1.00 88.81 198 VAL A CA 1
ATOM 1498 C C . VAL A 1 198 ? 11.009 11.903 -9.200 1.00 88.81 198 VAL A C 1
ATOM 1500 O O . VAL A 1 198 ? 10.813 10.703 -9.009 1.00 88.81 198 VAL A O 1
ATOM 1503 N N . THR A 1 199 ? 12.169 12.494 -8.909 1.00 88.75 199 THR A N 1
ATOM 1504 C CA . THR A 1 199 ? 13.291 11.778 -8.298 1.00 88.75 199 THR A CA 1
ATOM 1505 C C . THR A 1 199 ? 12.861 11.066 -7.021 1.00 88.75 199 THR A C 1
ATOM 1507 O O . THR A 1 199 ? 12.376 11.682 -6.066 1.00 88.75 199 THR A O 1
ATOM 1510 N N . ARG A 1 200 ? 13.098 9.759 -6.995 1.00 91.88 200 ARG A N 1
ATOM 1511 C CA . ARG A 1 200 ? 12.875 8.879 -5.853 1.00 91.88 200 ARG A CA 1
ATOM 1512 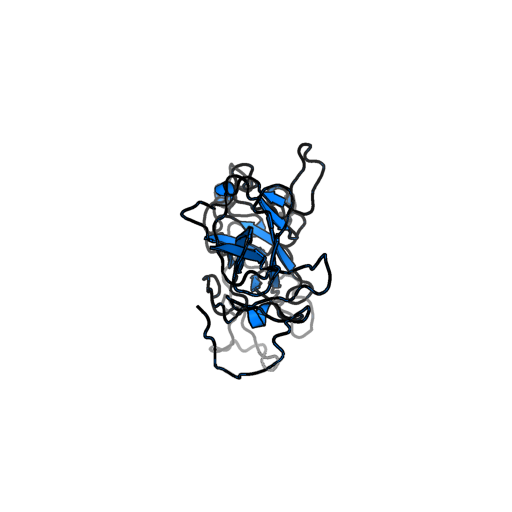C C . ARG A 1 200 ? 14.209 8.531 -5.200 1.00 91.88 200 ARG A C 1
ATOM 1514 O O . ARG A 1 200 ? 15.279 8.589 -5.797 1.00 91.88 200 ARG A O 1
ATOM 1521 N N . LYS A 1 201 ? 14.158 8.145 -3.937 1.00 91.50 201 LYS A N 1
ATOM 1522 C CA . LYS A 1 201 ? 15.249 7.460 -3.251 1.00 91.50 201 LYS A CA 1
ATOM 1523 C C . LYS A 1 201 ? 14.904 5.982 -3.206 1.00 91.50 201 LYS A C 1
ATOM 1525 O O . LYS A 1 201 ? 13.863 5.625 -2.658 1.00 91.50 201 LYS A O 1
ATOM 1530 N N . MET A 1 202 ? 15.797 5.136 -3.712 1.00 90.88 202 MET A N 1
ATOM 1531 C CA . MET A 1 202 ? 15.599 3.679 -3.718 1.00 90.88 202 MET A CA 1
ATOM 1532 C C . MET A 1 202 ? 15.484 3.050 -2.323 1.00 90.88 202 MET A C 1
ATOM 1534 O O . MET A 1 202 ? 14.990 1.938 -2.195 1.00 90.88 202 MET A O 1
ATOM 1538 N N . LEU A 1 203 ? 15.953 3.735 -1.276 1.00 91.25 203 LEU A N 1
ATOM 1539 C CA . LEU A 1 203 ? 15.854 3.228 0.090 1.00 91.25 203 LEU A CA 1
ATOM 1540 C C . LEU A 1 203 ? 14.390 3.015 0.495 1.00 91.25 203 LEU A C 1
ATOM 1542 O O . LEU A 1 203 ? 13.480 3.700 0.015 1.00 91.25 203 LEU A O 1
ATOM 1546 N N . ALA A 1 204 ? 14.183 2.087 1.425 1.00 92.88 204 ALA A N 1
ATOM 1547 C CA . ALA A 1 204 ? 12.896 1.923 2.073 1.00 92.88 204 ALA A CA 1
ATOM 1548 C C . ALA A 1 204 ? 12.487 3.210 2.807 1.00 92.88 204 ALA A C 1
ATOM 1550 O O . ALA A 1 204 ? 13.324 3.982 3.281 1.00 92.88 204 ALA A O 1
ATOM 1551 N N . VAL A 1 205 ? 11.186 3.427 2.943 1.00 94.81 205 VAL A N 1
ATOM 1552 C CA . VAL A 1 205 ? 10.604 4.610 3.580 1.00 94.81 205 VAL A CA 1
ATOM 1553 C C . VAL A 1 205 ? 11.008 4.731 5.052 1.00 94.81 205 VAL A C 1
ATOM 1555 O O . VAL A 1 205 ? 11.294 5.829 5.524 1.00 94.81 205 VAL A O 1
ATOM 1558 N N . TYR A 1 206 ? 11.155 3.602 5.753 1.00 90.50 206 TYR A N 1
ATOM 1559 C CA . TYR A 1 206 ? 11.658 3.570 7.130 1.00 90.50 206 TYR A CA 1
ATOM 1560 C C . TYR A 1 206 ? 13.160 3.888 7.246 1.00 90.50 206 TYR A C 1
ATOM 1562 O O . TYR A 1 206 ? 13.621 4.253 8.324 1.00 90.50 206 TYR A O 1
ATOM 1570 N N . ASP A 1 207 ? 13.901 3.834 6.134 1.00 91.00 207 ASP A N 1
ATOM 1571 C CA . ASP A 1 207 ? 15.302 4.262 6.016 1.00 91.00 207 ASP A CA 1
ATOM 1572 C C . ASP A 1 207 ? 15.424 5.657 5.356 1.00 91.00 207 ASP A C 1
ATOM 1574 O O . ASP A 1 207 ? 16.495 6.061 4.896 1.00 91.00 207 ASP A O 1
ATOM 1578 N N . GLY A 1 208 ? 14.323 6.418 5.287 1.00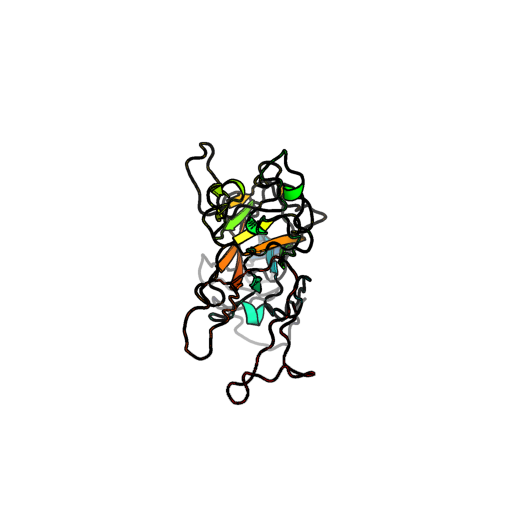 91.56 208 GLY A N 1
ATOM 1579 C CA . GLY A 1 208 ? 14.291 7.780 4.740 1.00 91.56 208 GLY A CA 1
ATOM 1580 C C . GLY A 1 208 ? 14.273 7.864 3.209 1.00 91.56 208 GLY A C 1
ATOM 1581 O O . GLY A 1 208 ? 14.627 8.913 2.647 1.00 91.56 208 GLY A O 1
ATOM 1582 N N . GLY A 1 209 ? 13.904 6.772 2.534 1.00 94.00 209 GLY A N 1
ATOM 1583 C CA . GLY A 1 209 ? 13.689 6.728 1.091 1.00 94.00 209 GLY A CA 1
ATOM 1584 C C . GLY A 1 209 ? 12.224 6.846 0.667 1.00 94.00 209 GLY A C 1
ATOM 1585 O O . GLY A 1 209 ? 11.394 7.368 1.409 1.00 94.00 209 GLY A O 1
ATOM 1586 N N . ASN A 1 210 ? 11.916 6.404 -0.554 1.00 96.06 210 ASN A N 1
ATOM 1587 C CA . ASN A 1 210 ? 10.574 6.508 -1.141 1.00 96.06 210 ASN A CA 1
ATOM 1588 C C . ASN A 1 210 ? 9.921 5.156 -1.436 1.00 96.06 210 ASN A C 1
ATOM 1590 O O . ASN A 1 210 ? 8.731 5.129 -1.736 1.00 96.06 210 ASN A O 1
ATOM 1594 N N . TYR A 1 211 ? 10.671 4.057 -1.377 1.00 96.69 211 TYR A N 1
ATOM 1595 C CA . TYR A 1 211 ? 10.131 2.717 -1.581 1.00 96.69 211 TYR A CA 1
ATOM 1596 C C . TYR A 1 211 ? 9.367 2.272 -0.330 1.00 96.69 211 TYR A C 1
ATOM 1598 O O . TYR A 1 211 ? 9.860 2.451 0.780 1.00 96.69 211 TYR A O 1
ATOM 1606 N N . VAL A 1 212 ? 8.180 1.691 -0.482 1.00 97.44 212 VAL A N 1
ATOM 1607 C CA . VAL A 1 212 ? 7.345 1.189 0.622 1.00 97.44 212 VAL A CA 1
ATOM 1608 C C . VAL A 1 212 ? 7.344 -0.339 0.573 1.00 97.44 212 VAL A C 1
ATOM 1610 O O . VAL A 1 212 ? 6.534 -0.90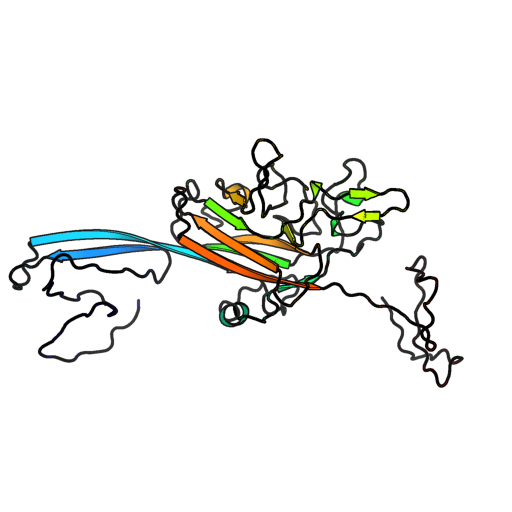9 -0.153 1.00 97.44 212 VAL A O 1
ATOM 1613 N N . PRO A 1 213 ? 8.248 -1.040 1.282 1.00 95.50 213 PRO A N 1
ATOM 1614 C CA . PRO A 1 213 ? 8.357 -2.492 1.163 1.00 95.50 213 PRO A CA 1
ATOM 1615 C C . PRO A 1 213 ? 7.088 -3.236 1.603 1.00 95.50 213 PRO A C 1
ATOM 1617 O O . PRO A 1 213 ? 6.472 -2.885 2.606 1.00 95.50 213 PRO A O 1
ATOM 1620 N N . GLY A 1 214 ? 6.742 -4.315 0.901 1.00 93.88 214 GLY A N 1
ATOM 1621 C CA . GLY A 1 214 ? 5.775 -5.316 1.383 1.00 93.88 214 GLY A CA 1
ATOM 1622 C C . GLY A 1 214 ? 6.423 -6.355 2.300 1.00 93.88 214 GLY A C 1
ATOM 1623 O O . GLY A 1 214 ? 5.744 -7.088 3.010 1.00 93.88 214 GLY A O 1
ATOM 1624 N N . LYS A 1 215 ? 7.760 -6.394 2.306 1.00 88.44 215 LYS A N 1
ATOM 1625 C CA . LYS A 1 215 ? 8.583 -7.306 3.097 1.00 88.44 215 LYS A CA 1
ATOM 1626 C C . LYS A 1 215 ? 9.653 -6.516 3.838 1.00 88.44 215 LYS A C 1
ATOM 1628 O O . LYS A 1 215 ? 10.329 -5.686 3.234 1.00 88.44 215 LYS A O 1
ATOM 1633 N N . ILE A 1 216 ? 9.844 -6.777 5.130 1.00 76.94 216 ILE A N 1
ATOM 1634 C CA . ILE A 1 216 ? 10.889 -6.105 5.923 1.00 76.94 216 ILE A CA 1
ATOM 1635 C C . ILE A 1 216 ? 12.098 -7.017 6.065 1.00 76.94 216 ILE A C 1
ATOM 1637 O O . ILE A 1 216 ? 11.978 -8.184 6.449 1.00 76.94 216 ILE A O 1
ATOM 1641 N N . ARG A 1 217 ? 13.285 -6.457 5.813 1.00 68.38 217 ARG A N 1
ATOM 1642 C CA . ARG A 1 217 ? 14.542 -7.083 6.226 1.00 68.38 217 ARG A CA 1
ATOM 1643 C C . ARG A 1 217 ? 14.677 -6.938 7.739 1.00 68.38 217 ARG A C 1
ATOM 1645 O O . ARG A 1 217 ? 14.673 -5.829 8.263 1.00 68.38 217 ARG A O 1
ATOM 1652 N N . GLY A 1 218 ? 14.797 -8.053 8.447 1.00 58.69 218 GLY A N 1
ATOM 1653 C CA . GLY A 1 218 ? 15.064 -8.056 9.876 1.00 58.69 218 GLY A CA 1
ATOM 1654 C C . GLY A 1 218 ? 16.393 -7.367 10.214 1.00 58.69 218 GLY A C 1
ATOM 1655 O O . GLY A 1 218 ? 17.215 -7.126 9.328 1.00 58.69 218 GLY A O 1
ATOM 1656 N N . PRO A 1 219 ? 16.661 -7.096 11.502 1.00 50.97 219 PRO A N 1
ATOM 1657 C CA . PRO A 1 219 ? 17.784 -6.260 11.949 1.00 50.97 219 PRO A CA 1
ATOM 1658 C C . PRO A 1 219 ? 19.177 -6.727 11.494 1.00 50.97 219 PRO A C 1
ATOM 1660 O O . PRO A 1 219 ? 20.117 -5.940 11.455 1.00 50.97 219 PRO A O 1
ATOM 1663 N N . SER A 1 220 ? 19.328 -8.013 11.164 1.00 56.38 220 SER A N 1
ATOM 1664 C CA . SER A 1 220 ? 20.570 -8.601 10.651 1.00 56.38 220 SER A CA 1
ATOM 1665 C C . SER A 1 220 ? 20.700 -8.555 9.123 1.00 56.38 220 SER A C 1
ATOM 1667 O O . SER A 1 220 ? 21.675 -9.072 8.586 1.00 56.38 220 SER A O 1
ATOM 1669 N N . GLY A 1 221 ? 19.704 -8.022 8.409 1.00 60.97 221 GLY A N 1
ATOM 1670 C CA . GLY A 1 221 ? 19.628 -7.991 6.945 1.00 60.97 221 GLY A CA 1
ATOM 1671 C C . GLY A 1 221 ? 19.369 -9.346 6.272 1.00 60.97 221 GLY A C 1
ATOM 1672 O O . GLY A 1 221 ? 19.022 -9.371 5.095 1.00 60.97 221 GLY A O 1
ATOM 1673 N N . ASN A 1 222 ? 19.499 -10.458 7.008 1.00 56.88 222 ASN A N 1
ATOM 1674 C CA . ASN A 1 222 ? 19.439 -11.830 6.483 1.00 56.88 222 ASN A CA 1
ATOM 1675 C C . ASN A 1 222 ? 18.084 -12.527 6.673 1.00 56.88 222 ASN A C 1
ATOM 1677 O O . ASN A 1 222 ? 17.893 -13.638 6.185 1.00 56.88 222 ASN A O 1
ATOM 1681 N N . THR A 1 223 ? 17.162 -11.919 7.416 1.00 54.28 223 THR A N 1
ATOM 1682 C CA . THR A 1 223 ? 15.791 -12.423 7.577 1.00 54.28 223 THR A CA 1
ATOM 1683 C C . THR A 1 223 ? 14.862 -11.507 6.805 1.00 54.28 223 THR A C 1
ATOM 1685 O O . THR A 1 223 ? 15.001 -10.294 6.899 1.00 54.28 223 THR A O 1
ATOM 1688 N N . VAL A 1 224 ? 13.957 -12.066 6.011 1.00 68.12 224 VAL A N 1
ATOM 1689 C CA . VAL A 1 224 ? 12.920 -11.311 5.303 1.00 68.12 224 VAL A CA 1
ATOM 1690 C C . VAL A 1 224 ? 11.592 -11.782 5.874 1.00 68.12 224 VAL A C 1
ATOM 1692 O O . VAL A 1 224 ? 11.319 -12.979 5.864 1.00 68.12 224 VAL A O 1
ATOM 1695 N N . PHE A 1 225 ? 10.816 -10.861 6.436 1.00 72.75 225 PHE A N 1
ATOM 1696 C CA . PHE A 1 225 ? 9.464 -11.137 6.912 1.00 72.75 225 PHE A CA 1
ATOM 1697 C C . PHE A 1 225 ? 8.479 -10.762 5.813 1.00 72.75 225 PHE A C 1
ATOM 1699 O O . PHE A 1 225 ? 8.546 -9.645 5.301 1.00 72.75 225 PHE A O 1
ATOM 1706 N N . ASP A 1 226 ? 7.565 -11.673 5.479 1.00 70.56 226 ASP A N 1
ATOM 1707 C CA . ASP A 1 226 ? 6.635 -11.515 4.353 1.00 70.56 226 ASP A CA 1
ATOM 1708 C C . ASP A 1 226 ? 5.527 -10.470 4.574 1.00 70.56 226 ASP A C 1
ATOM 1710 O O . ASP A 1 226 ? 4.692 -10.294 3.700 1.00 70.56 226 ASP A O 1
ATOM 1714 N N . ASN A 1 227 ? 5.545 -9.736 5.692 1.00 83.88 227 ASN A N 1
ATOM 1715 C CA . ASN A 1 227 ? 4.596 -8.666 5.981 1.00 83.88 227 ASN A CA 1
ATOM 1716 C C . ASN A 1 227 ? 5.312 -7.487 6.653 1.00 83.88 227 ASN A C 1
ATOM 1718 O O . ASN A 1 227 ? 5.813 -7.605 7.778 1.00 83.88 227 ASN A O 1
ATOM 1722 N N . ALA A 1 228 ? 5.359 -6.342 5.982 1.00 90.44 228 ALA A N 1
ATOM 1723 C CA . ALA A 1 228 ? 5.995 -5.146 6.503 1.00 90.44 228 ALA A CA 1
ATOM 1724 C C . ALA A 1 228 ? 5.108 -4.446 7.540 1.00 90.44 228 ALA A C 1
ATOM 1726 O O . ALA A 1 228 ? 4.036 -3.959 7.202 1.00 90.44 228 ALA A O 1
ATOM 1727 N N . VAL A 1 229 ? 5.566 -4.364 8.793 1.00 93.44 229 VAL A N 1
ATOM 1728 C CA . VAL A 1 229 ? 4.880 -3.645 9.876 1.00 93.44 229 VAL A CA 1
ATOM 1729 C C . VAL A 1 229 ? 5.478 -2.251 10.070 1.00 93.44 229 VAL A C 1
ATOM 1731 O O . VAL A 1 229 ? 6.656 -2.096 10.392 1.00 93.44 229 VAL A O 1
ATOM 1734 N N . TYR A 1 230 ? 4.634 -1.234 9.945 1.00 94.38 230 TYR A N 1
ATOM 1735 C CA . TYR A 1 230 ? 4.958 0.177 10.101 1.00 94.38 230 TYR A CA 1
ATOM 1736 C C . TYR A 1 230 ? 4.378 0.696 11.415 1.00 94.38 230 TYR A C 1
ATOM 1738 O O . TYR A 1 230 ? 3.185 0.959 11.505 1.00 94.38 230 TYR A O 1
ATOM 1746 N N . GLY A 1 231 ? 5.228 0.864 12.433 1.00 93.50 231 GLY A N 1
ATOM 1747 C CA . GLY A 1 231 ? 4.824 1.430 13.731 1.00 93.50 231 GLY A CA 1
ATOM 1748 C C . GLY A 1 231 ? 4.972 2.948 13.861 1.00 93.50 231 GLY A C 1
ATOM 1749 O O . GLY A 1 231 ? 4.570 3.516 14.866 1.00 93.50 231 GLY A O 1
ATOM 1750 N N . ASN A 1 232 ? 5.564 3.611 12.866 1.00 94.12 232 ASN A N 1
ATOM 1751 C CA . ASN A 1 232 ? 5.601 5.069 12.771 1.00 94.12 232 ASN A CA 1
ATOM 1752 C C . ASN A 1 232 ? 4.871 5.492 11.495 1.00 94.12 232 ASN A C 1
ATOM 1754 O O . ASN A 1 232 ? 5.488 5.594 10.438 1.00 94.12 232 ASN A O 1
ATOM 1758 N N . LEU A 1 233 ? 3.560 5.710 11.567 1.00 96.06 233 LEU A N 1
ATOM 1759 C CA . LEU A 1 233 ? 2.749 5.990 10.375 1.00 96.06 233 LEU A CA 1
ATOM 1760 C C . LEU A 1 233 ? 3.075 7.340 9.715 1.00 96.06 233 LEU A C 1
ATOM 1762 O O . LEU A 1 233 ? 2.853 7.502 8.517 1.00 96.06 233 LEU A O 1
ATOM 1766 N N . ALA A 1 234 ? 3.716 8.266 10.435 1.00 95.62 234 ALA A N 1
ATOM 1767 C CA . ALA A 1 234 ? 4.184 9.525 9.857 1.00 95.62 234 ALA A CA 1
ATOM 1768 C C . ALA A 1 234 ? 5.241 9.321 8.759 1.00 95.62 234 ALA A C 1
ATOM 1770 O O . ALA A 1 234 ? 5.331 10.137 7.847 1.00 95.62 234 ALA A O 1
ATOM 1771 N N . GLN A 1 235 ? 6.008 8.221 8.793 1.00 94.19 235 GLN A N 1
ATOM 1772 C CA . GLN A 1 235 ? 6.962 7.905 7.720 1.00 94.19 235 GLN A CA 1
ATOM 1773 C C . GLN A 1 235 ? 6.254 7.591 6.397 1.00 94.19 235 GLN A C 1
ATOM 1775 O O . GLN A 1 235 ? 6.790 7.861 5.330 1.00 94.19 235 GLN A O 1
ATOM 1780 N N . LEU A 1 236 ? 5.036 7.052 6.477 1.00 96.06 236 LEU A N 1
ATOM 1781 C CA . LEU A 1 236 ? 4.185 6.794 5.325 1.00 96.06 236 LEU A CA 1
ATOM 1782 C C . LEU A 1 236 ? 3.433 8.055 4.879 1.00 96.06 236 LEU A C 1
ATOM 1784 O O . LEU A 1 236 ? 2.928 8.073 3.770 1.00 96.06 236 LEU A O 1
ATOM 1788 N N . GLY A 1 237 ? 3.394 9.111 5.698 1.00 96.88 237 GLY A N 1
ATOM 1789 C CA . GLY A 1 237 ? 2.711 10.373 5.393 1.00 96.88 237 GLY 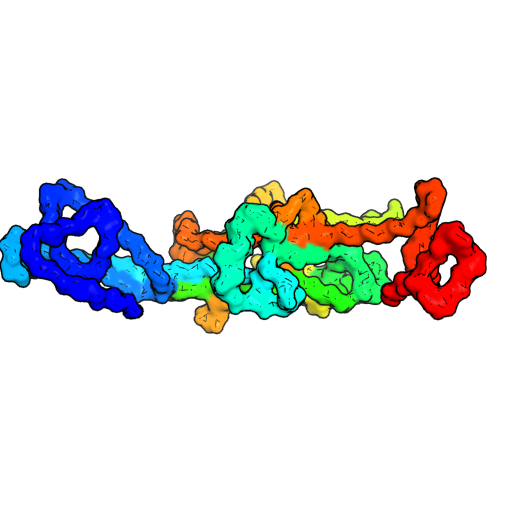A CA 1
ATOM 1790 C C . GLY A 1 237 ? 1.399 10.593 6.151 1.00 96.88 237 GLY A C 1
ATOM 1791 O O . GLY A 1 237 ? 0.754 11.622 5.943 1.00 96.88 237 GLY A O 1
ATOM 1792 N N . PHE A 1 238 ? 1.011 9.676 7.043 1.00 97.69 238 PHE A N 1
ATOM 1793 C CA . PHE A 1 238 ? -0.183 9.849 7.870 1.00 97.69 238 PHE A CA 1
ATOM 1794 C C . PHE A 1 238 ? 0.059 10.869 8.982 1.00 97.69 238 PHE A C 1
ATOM 1796 O O . PHE A 1 238 ? 1.022 10.763 9.747 1.00 97.69 238 PHE A O 1
ATOM 1803 N N . THR A 1 239 ? -0.859 11.820 9.120 1.00 96.69 239 THR A N 1
ATOM 1804 C CA . THR A 1 239 ? -0.947 12.716 10.281 1.00 96.69 239 THR A CA 1
ATOM 1805 C C . THR A 1 239 ? -2.401 12.834 10.727 1.00 96.69 239 THR A C 1
ATOM 1807 O O . THR A 1 239 ? -3.306 12.376 10.032 1.00 96.69 239 THR A O 1
ATOM 1810 N N . ALA A 1 240 ? -2.652 13.460 11.880 1.00 92.19 240 ALA A N 1
ATOM 1811 C CA . ALA A 1 240 ? -4.023 13.713 12.328 1.00 92.19 240 ALA A CA 1
ATOM 1812 C C . ALA A 1 240 ? -4.809 14.591 11.330 1.00 92.19 240 ALA A C 1
ATOM 1814 O O . ALA A 1 240 ? -6.027 14.487 11.226 1.00 92.19 240 ALA A O 1
ATOM 1815 N N . GLU A 1 241 ? -4.103 15.443 10.586 1.00 94.94 241 GLU A N 1
ATOM 1816 C CA . GLU A 1 241 ? -4.638 16.315 9.539 1.00 94.94 241 GLU A CA 1
ATOM 1817 C C . GLU A 1 241 ? -4.655 15.651 8.154 1.00 94.94 241 GLU A C 1
ATOM 1819 O O . GLU A 1 241 ? -5.295 16.175 7.245 1.00 94.94 241 GLU A O 1
ATOM 1824 N N . ASN A 1 242 ? -3.957 14.524 7.987 1.00 96.06 242 ASN A N 1
ATOM 1825 C CA . ASN A 1 242 ? -3.843 13.790 6.732 1.00 96.06 242 ASN A CA 1
ATOM 1826 C C . ASN A 1 242 ? -4.055 12.278 6.949 1.00 96.06 242 ASN A C 1
ATOM 1828 O O . ASN A 1 242 ? -3.084 11.513 6.953 1.00 96.06 242 ASN A O 1
ATOM 1832 N N . PRO A 1 243 ? -5.309 11.834 7.156 1.00 95.38 243 PRO A N 1
ATOM 1833 C CA . PRO A 1 243 ? -5.632 10.423 7.344 1.00 95.38 243 PRO A CA 1
ATOM 1834 C C . PRO A 1 243 ? -5.675 9.628 6.032 1.00 95.38 243 PRO A C 1
ATOM 1836 O O . PRO A 1 243 ? -5.720 8.405 6.099 1.00 95.38 243 PRO A O 1
ATOM 1839 N N . LYS A 1 244 ? -5.662 10.298 4.868 1.00 96.38 244 LYS A N 1
ATOM 1840 C CA . LYS A 1 244 ? -5.650 9.695 3.527 1.00 96.38 244 LYS A CA 1
ATOM 1841 C C . LYS A 1 244 ? -4.299 9.945 2.864 1.00 96.38 244 LYS A C 1
ATOM 1843 O O . LYS A 1 244 ? -3.894 11.091 2.681 1.00 96.38 244 LYS A O 1
ATOM 1848 N N . VAL A 1 245 ? -3.592 8.884 2.498 1.00 97.62 245 VAL A N 1
ATOM 1849 C CA . VAL A 1 245 ? -2.262 8.959 1.880 1.00 97.62 245 VAL A CA 1
ATOM 1850 C C . VAL A 1 245 ? -2.284 8.275 0.524 1.00 97.62 245 VAL A C 1
ATOM 1852 O O . VAL A 1 245 ? -2.795 7.168 0.403 1.00 97.62 245 VAL A O 1
ATOM 1855 N N . THR A 1 246 ? -1.685 8.913 -0.482 1.00 96.88 246 THR A N 1
ATOM 1856 C CA . THR A 1 246 ? -1.499 8.333 -1.817 1.00 96.88 246 THR A CA 1
ATOM 1857 C C . THR A 1 246 ? -0.116 7.701 -1.960 1.00 96.88 246 THR A C 1
ATOM 1859 O O . THR A 1 246 ? 0.906 8.354 -1.742 1.00 96.88 246 THR A O 1
ATOM 1862 N N . PHE A 1 247 ? -0.097 6.453 -2.408 1.00 97.81 247 PHE A N 1
ATOM 1863 C CA . PHE A 1 247 ? 1.061 5.722 -2.902 1.00 97.81 247 PHE A CA 1
ATOM 1864 C C . PHE A 1 247 ? 0.943 5.509 -4.410 1.00 97.81 247 PHE A C 1
ATOM 1866 O O . PHE A 1 247 ? -0.100 5.750 -5.015 1.00 97.81 247 PHE A O 1
ATOM 1873 N N . TYR A 1 248 ? 2.026 5.050 -5.023 1.00 97.69 248 TYR A N 1
ATOM 1874 C CA . TYR A 1 248 ? 2.125 4.887 -6.466 1.00 97.69 248 TYR A CA 1
ATOM 1875 C C . TYR A 1 248 ? 2.590 3.475 -6.823 1.00 97.69 248 TYR A C 1
ATOM 1877 O O . TYR A 1 248 ? 3.645 3.032 -6.364 1.00 97.69 248 TYR A O 1
ATOM 1885 N N . LEU A 1 249 ? 1.786 2.789 -7.636 1.00 97.31 249 LEU A N 1
ATOM 1886 C CA . LEU A 1 249 ? 1.960 1.410 -8.082 1.00 97.31 249 LEU A CA 1
ATOM 1887 C C . LEU A 1 249 ? 2.840 1.327 -9.330 1.00 97.31 249 LEU A C 1
ATOM 1889 O O . LEU A 1 249 ? 2.512 1.888 -10.378 1.00 97.31 249 LEU A O 1
ATOM 1893 N N . GLU A 1 250 ? 3.906 0.542 -9.234 1.00 97.62 250 GLU A N 1
ATOM 1894 C CA . GLU A 1 250 ? 4.793 0.200 -10.343 1.00 97.62 250 GLU A CA 1
ATOM 1895 C C . GLU A 1 250 ? 4.776 -1.315 -10.602 1.00 97.62 250 GLU A C 1
ATOM 1897 O O . GLU A 1 250 ? 4.969 -2.115 -9.682 1.00 97.62 250 GLU A O 1
ATOM 1902 N N . GLY A 1 251 ? 4.576 -1.711 -11.863 1.00 97.44 251 GLY A N 1
ATOM 1903 C CA . GLY A 1 251 ? 4.613 -3.108 -12.300 1.00 97.44 251 GLY A CA 1
ATOM 1904 C C . GLY A 1 251 ? 6.022 -3.555 -12.694 1.00 97.44 251 GLY A C 1
ATOM 1905 O O . GLY A 1 251 ? 6.647 -2.942 -13.555 1.00 97.44 251 GLY A O 1
ATOM 1906 N N . ILE A 1 252 ? 6.511 -4.651 -12.109 1.00 97.38 252 ILE A N 1
ATOM 1907 C CA . ILE A 1 252 ? 7.892 -5.149 -12.272 1.00 97.38 252 ILE A CA 1
ATOM 1908 C C . ILE A 1 252 ? 7.964 -6.514 -12.960 1.00 97.38 252 ILE A C 1
ATOM 1910 O O . ILE A 1 252 ? 8.927 -6.792 -13.675 1.00 97.38 252 ILE A O 1
ATOM 1914 N N . ALA A 1 253 ? 6.956 -7.365 -12.771 1.00 96.25 253 ALA A N 1
ATOM 1915 C CA . ALA A 1 253 ? 6.856 -8.650 -13.456 1.00 96.25 253 ALA A CA 1
ATOM 1916 C C . ALA A 1 253 ? 5.414 -8.886 -13.925 1.00 96.25 253 ALA A C 1
ATOM 1918 O O . ALA A 1 253 ? 4.488 -8.568 -13.182 1.00 96.25 253 ALA A O 1
ATOM 1919 N N . PRO A 1 254 ? 5.200 -9.434 -15.134 1.00 95.50 254 PRO A N 1
ATOM 1920 C CA . PRO A 1 254 ? 3.862 -9.612 -15.684 1.00 95.50 254 PRO A CA 1
ATOM 1921 C C . PRO A 1 254 ? 3.001 -10.561 -14.843 1.00 95.50 254 PRO A C 1
ATOM 1923 O O . PRO A 1 254 ? 3.490 -11.512 -14.225 1.00 95.50 254 PRO A O 1
ATOM 1926 N N . SER A 1 255 ? 1.694 -10.319 -14.865 1.00 94.88 255 SER A N 1
ATOM 1927 C CA . SER A 1 255 ? 0.696 -11.214 -14.284 1.00 94.88 255 SER A CA 1
ATOM 1928 C C . SER A 1 255 ? 0.571 -12.513 -15.084 1.00 94.88 255 SER A C 1
ATOM 1930 O O . SER A 1 255 ? 0.661 -12.516 -16.312 1.00 94.88 255 SER A O 1
ATOM 1932 N N . GLY A 1 256 ? 0.340 -13.626 -14.385 1.00 92.88 256 GLY A N 1
ATOM 1933 C CA . GLY A 1 256 ? 0.003 -14.919 -14.984 1.00 92.88 256 GLY A CA 1
ATOM 1934 C C . GLY A 1 256 ? -1.500 -15.079 -15.226 1.00 92.88 256 GLY A C 1
ATOM 1935 O O . GLY A 1 256 ? -1.905 -15.775 -16.157 1.00 92.88 256 GLY A O 1
ATOM 1936 N N . SER A 1 257 ? -2.327 -14.407 -14.424 1.00 92.00 257 SER A N 1
ATOM 1937 C CA . SER A 1 257 ? -3.778 -14.301 -14.610 1.00 92.00 257 SER A CA 1
ATOM 1938 C C . SER A 1 257 ? -4.303 -12.930 -14.179 1.00 92.00 257 SER A C 1
ATOM 1940 O O . SER A 1 257 ? -3.606 -12.169 -13.514 1.00 92.00 257 SER A O 1
ATOM 1942 N N . LEU A 1 258 ? -5.539 -12.608 -14.567 1.00 91.50 258 LEU A N 1
ATOM 1943 C CA . LEU A 1 258 ? -6.206 -11.372 -14.150 1.00 91.50 258 LEU A CA 1
ATOM 1944 C C . LEU A 1 258 ? -6.312 -11.304 -12.618 1.00 91.50 258 LEU A C 1
ATOM 1946 O O . LEU A 1 258 ? -6.721 -12.283 -11.996 1.00 91.50 258 LEU A O 1
ATOM 1950 N N . GLY A 1 259 ? -5.933 -10.160 -12.047 1.00 89.88 259 GLY A N 1
ATOM 1951 C CA . GLY A 1 259 ? -6.028 -9.858 -10.618 1.00 89.88 259 GLY A CA 1
ATOM 1952 C C . GLY A 1 259 ? -5.128 -10.715 -9.724 1.00 89.88 259 GLY A C 1
ATOM 1953 O O . GLY A 1 259 ? -5.403 -10.853 -8.539 1.00 89.88 259 GLY A O 1
ATOM 1954 N N . ASP A 1 260 ? -4.086 -11.345 -10.273 1.00 92.00 260 ASP A N 1
ATOM 1955 C CA . ASP A 1 260 ? -3.269 -12.320 -9.539 1.00 92.00 260 ASP A CA 1
ATOM 1956 C C . ASP A 1 260 ? -2.198 -11.708 -8.628 1.00 92.00 260 ASP A C 1
ATOM 1958 O O . ASP A 1 260 ? -1.510 -12.439 -7.910 1.00 92.00 260 ASP A O 1
ATOM 1962 N N . LYS A 1 261 ? -2.017 -10.387 -8.683 1.00 93.69 261 LYS A N 1
ATOM 1963 C CA . LYS A 1 261 ? -1.178 -9.643 -7.749 1.00 93.69 261 LYS A CA 1
ATOM 1964 C C . LYS A 1 261 ? -2.078 -8.943 -6.758 1.00 93.69 261 LYS A C 1
ATOM 1966 O O . LYS A 1 261 ? -3.011 -8.266 -7.169 1.00 93.69 261 LYS A O 1
ATOM 1971 N N . THR A 1 262 ? -1.778 -9.078 -5.476 1.00 93.62 262 THR A N 1
ATOM 1972 C CA . THR A 1 262 ? -2.551 -8.428 -4.423 1.00 93.62 262 THR A CA 1
ATOM 1973 C C . THR A 1 262 ? -1.669 -7.550 -3.555 1.00 93.62 262 THR A C 1
ATOM 1975 O O . THR A 1 262 ? -0.465 -7.794 -3.406 1.00 93.62 262 THR A O 1
ATOM 1978 N N . ILE A 1 263 ? -2.278 -6.505 -3.004 1.00 94.81 263 ILE A N 1
ATOM 1979 C CA . ILE A 1 263 ? -1.717 -5.712 -1.915 1.00 94.81 263 ILE A CA 1
ATOM 1980 C C . ILE A 1 263 ? -2.707 -5.787 -0.769 1.00 94.81 263 ILE A C 1
ATOM 1982 O O . ILE A 1 263 ? -3.846 -5.351 -0.902 1.00 94.81 263 ILE A O 1
ATOM 1986 N N . ASN A 1 264 ? -2.248 -6.351 0.338 1.00 95.12 264 ASN A N 1
ATOM 1987 C CA . ASN A 1 264 ? -3.018 -6.517 1.554 1.00 95.12 264 ASN A CA 1
ATOM 1988 C C . ASN A 1 264 ? -2.571 -5.473 2.581 1.00 95.12 264 ASN A C 1
ATOM 1990 O O . ASN A 1 264 ? -1.364 -5.279 2.783 1.00 95.12 264 ASN A O 1
ATOM 1994 N N . VAL A 1 265 ? -3.534 -4.796 3.201 1.00 96.31 265 VAL A N 1
ATOM 1995 C CA . VAL A 1 265 ? -3.309 -3.764 4.214 1.00 96.31 265 VAL A CA 1
ATOM 1996 C C . VAL A 1 265 ? -4.112 -4.121 5.453 1.00 96.31 265 VAL A C 1
ATOM 1998 O O . VAL A 1 265 ? -5.309 -4.361 5.369 1.00 96.31 265 VAL A O 1
ATOM 2001 N N . GLU A 1 266 ? -3.469 -4.118 6.616 1.00 96.88 266 GLU A N 1
ATOM 2002 C CA . GLU A 1 266 ? -4.121 -4.400 7.895 1.00 96.88 266 GLU A CA 1
ATOM 2003 C C . GLU A 1 266 ? -3.792 -3.323 8.926 1.00 96.88 266 GLU A C 1
ATOM 2005 O O . GLU A 1 266 ? -2.662 -2.827 8.995 1.00 96.88 266 GLU A O 1
ATOM 2010 N N . LEU A 1 267 ? -4.772 -2.995 9.766 1.00 97.25 267 LEU A N 1
ATOM 2011 C CA . LEU A 1 267 ? -4.674 -1.983 10.812 1.00 97.25 267 LEU A CA 1
ATOM 2012 C C . LEU A 1 267 ? -4.713 -2.620 12.203 1.00 97.25 267 LEU A C 1
ATOM 2014 O O . LEU A 1 267 ? -5.688 -3.271 12.585 1.00 97.25 267 LEU A O 1
ATOM 2018 N N . ASP A 1 268 ? -3.665 -2.352 12.978 1.00 96.88 268 ASP A N 1
ATOM 2019 C CA . ASP A 1 268 ? -3.610 -2.562 14.423 1.00 96.88 268 ASP A CA 1
ATOM 2020 C C . ASP A 1 268 ? -3.689 -1.190 15.114 1.00 96.88 268 ASP A C 1
ATOM 2022 O O . ASP A 1 268 ? -2.709 -0.444 15.100 1.00 96.88 268 ASP A O 1
ATOM 2026 N N . PRO A 1 269 ? -4.837 -0.797 15.687 1.00 95.00 269 PRO A N 1
ATOM 2027 C CA . PRO A 1 269 ? -5.036 0.555 16.199 1.00 95.00 269 PRO A CA 1
ATOM 2028 C C . PRO A 1 269 ? -4.419 0.792 17.580 1.00 95.00 269 PRO A C 1
ATOM 2030 O O . PRO A 1 269 ? -4.262 1.949 17.977 1.00 95.00 269 PRO A O 1
ATOM 2033 N N . ASP A 1 270 ? -4.105 -0.266 18.333 1.00 93.44 270 ASP A N 1
ATOM 2034 C CA . ASP A 1 270 ? -3.609 -0.169 19.710 1.00 93.44 270 ASP A CA 1
ATOM 2035 C C . ASP A 1 270 ? -2.126 -0.545 19.854 1.00 93.44 270 ASP A C 1
ATOM 2037 O O . ASP A 1 270 ? -1.521 -0.275 20.898 1.00 93.44 270 ASP A O 1
ATOM 2041 N N . GLY A 1 271 ? -1.531 -1.103 18.799 1.00 93.12 271 GLY A N 1
ATOM 2042 C CA . GLY A 1 271 ? -0.130 -1.487 18.738 1.00 93.12 271 GLY A CA 1
ATOM 2043 C C . GLY A 1 271 ? 0.175 -2.805 19.452 1.00 93.12 271 GLY A C 1
ATOM 2044 O O . GLY A 1 271 ? 1.358 -3.133 19.612 1.00 93.12 271 GLY A O 1
ATOM 2045 N N . GLN A 1 272 ? -0.841 -3.549 19.896 1.00 94.06 272 GLN A N 1
ATOM 2046 C CA . GLN A 1 272 ? -0.717 -4.812 20.631 1.00 94.06 272 GLN A CA 1
ATOM 2047 C C . GLN A 1 272 ? -0.844 -6.044 19.724 1.00 94.06 272 GLN A C 1
ATOM 2049 O O . GLN A 1 272 ? -1.032 -7.151 20.220 1.00 94.06 272 GLN A O 1
ATOM 2054 N N . GLU A 1 273 ? -0.679 -5.863 18.411 1.00 90.44 273 GLU A N 1
ATOM 2055 C CA . GLU A 1 273 ? -0.808 -6.897 17.377 1.00 90.44 273 GLU A CA 1
ATOM 2056 C C . GLU A 1 273 ? -2.245 -7.411 17.206 1.00 90.44 273 GLU A C 1
ATOM 2058 O O . GLU A 1 273 ? -2.476 -8.544 16.775 1.00 90.44 273 GLU A O 1
ATOM 2063 N N . HIS A 1 274 ? -3.220 -6.548 17.495 1.00 91.75 274 HIS A N 1
ATOM 2064 C CA . HIS A 1 274 ? -4.631 -6.782 17.219 1.00 91.75 274 HIS A CA 1
ATOM 2065 C C . HIS A 1 274 ? -5.003 -6.202 15.849 1.00 91.75 274 HIS A C 1
ATOM 2067 O O . HIS A 1 274 ? -5.410 -5.051 15.739 1.00 91.75 274 HIS A O 1
ATOM 2073 N N . TRP A 1 275 ? -4.876 -7.004 14.793 1.00 94.12 275 TRP A N 1
ATOM 2074 C CA . TRP A 1 275 ? -5.270 -6.622 13.431 1.00 94.12 275 TRP A CA 1
ATOM 2075 C C . TRP A 1 275 ? -6.797 -6.688 13.301 1.00 94.12 275 TRP A C 1
ATOM 2077 O O . TRP A 1 275 ? -7.362 -7.778 13.222 1.00 94.12 275 TRP A O 1
ATOM 2087 N N . VAL A 1 276 ? -7.472 -5.536 13.375 1.00 92.00 276 VAL A N 1
ATOM 2088 C CA . VAL A 1 276 ? -8.948 -5.462 13.483 1.00 92.00 276 VAL A CA 1
ATOM 2089 C C . VAL A 1 276 ? -9.651 -5.020 12.203 1.00 92.00 276 VAL A C 1
ATOM 2091 O O . VAL A 1 276 ? -10.853 -5.238 12.082 1.00 92.00 276 VAL A O 1
ATOM 2094 N N . ALA A 1 277 ? -8.929 -4.398 11.271 1.00 92.62 277 ALA A N 1
ATOM 2095 C CA . ALA A 1 277 ? -9.433 -4.025 9.953 1.00 92.62 277 ALA A CA 1
ATOM 2096 C C . ALA A 1 277 ? -8.419 -4.449 8.889 1.00 92.62 277 ALA A C 1
ATOM 2098 O O . ALA A 1 277 ? -7.210 -4.363 9.125 1.00 92.62 277 ALA A O 1
ATOM 2099 N N . GLN A 1 278 ? -8.919 -4.920 7.753 1.00 93.88 278 GLN A N 1
ATOM 2100 C CA . GLN A 1 278 ? -8.124 -5.439 6.652 1.00 93.88 278 GLN A CA 1
ATOM 2101 C C . GLN A 1 278 ? -8.797 -5.070 5.338 1.00 93.88 278 GLN A C 1
ATOM 2103 O O . GLN A 1 278 ? -9.996 -5.283 5.204 1.00 93.88 278 GLN A O 1
ATOM 2108 N N . GLU A 1 279 ? -7.991 -4.632 4.382 1.00 92.56 279 GLU A N 1
ATOM 2109 C CA . GLU A 1 279 ? -8.389 -4.412 2.998 1.00 92.56 279 GLU A CA 1
ATOM 2110 C C . GLU A 1 279 ? -7.407 -5.102 2.049 1.00 92.56 279 GLU A C 1
ATOM 2112 O O . GLU A 1 279 ? -6.233 -5.326 2.375 1.00 92.56 279 GLU A O 1
ATOM 2117 N N . GLU A 1 280 ? -7.886 -5.463 0.865 1.00 91.31 280 GLU A N 1
ATOM 2118 C CA . GLU A 1 280 ? -7.075 -6.072 -0.183 1.00 91.31 280 GLU A CA 1
ATOM 2119 C C . GLU A 1 280 ? -7.468 -5.511 -1.542 1.00 91.31 280 GLU A C 1
ATOM 2121 O O . GLU A 1 280 ? -8.639 -5.506 -1.895 1.00 91.31 280 GLU A O 1
ATOM 2126 N N . ILE A 1 281 ? -6.474 -5.123 -2.340 1.00 90.62 281 ILE A N 1
ATOM 2127 C CA . ILE A 1 281 ? -6.700 -4.778 -3.743 1.00 90.62 281 ILE A CA 1
ATOM 2128 C C . ILE A 1 281 ? -6.032 -5.782 -4.676 1.00 90.62 281 ILE A C 1
ATOM 2130 O O . ILE A 1 281 ? -4.936 -6.280 -4.402 1.00 90.62 281 ILE A O 1
ATOM 2134 N N . ALA A 1 282 ? -6.667 -6.026 -5.821 1.00 92.31 282 ALA A N 1
ATOM 2135 C CA . ALA A 1 282 ? -6.119 -6.829 -6.907 1.00 92.31 282 ALA A CA 1
ATOM 2136 C C . ALA A 1 282 ? -5.507 -5.949 -8.011 1.00 92.31 282 ALA A C 1
ATOM 2138 O O . ALA A 1 282 ? -6.008 -4.871 -8.343 1.00 92.31 282 ALA A O 1
ATOM 2139 N N . VAL A 1 283 ? -4.427 -6.435 -8.617 1.00 93.25 283 VAL A N 1
ATOM 2140 C CA . VAL A 1 283 ? -3.675 -5.773 -9.684 1.00 93.25 283 VAL A CA 1
ATOM 2141 C C . VAL A 1 283 ? -3.351 -6.782 -10.790 1.00 93.25 283 VAL A C 1
ATOM 2143 O O . VAL A 1 283 ? -2.962 -7.924 -10.534 1.00 93.25 283 VAL A O 1
ATOM 2146 N N . THR A 1 284 ? -3.474 -6.343 -12.042 1.00 94.94 284 THR A N 1
ATOM 2147 C CA . THR A 1 284 ? -3.016 -7.056 -13.240 1.00 94.94 284 THR A CA 1
ATOM 2148 C C . THR A 1 284 ? -1.883 -6.277 -13.900 1.00 94.94 284 THR A C 1
ATOM 2150 O O . THR A 1 284 ? -2.069 -5.131 -14.307 1.00 94.94 284 THR A O 1
ATOM 2153 N N . ILE A 1 285 ? -0.722 -6.906 -14.079 1.00 95.69 285 ILE A N 1
ATOM 2154 C CA . ILE A 1 285 ? 0.425 -6.305 -14.770 1.00 95.69 285 ILE A CA 1
ATOM 2155 C C . ILE A 1 285 ? 0.487 -6.841 -16.198 1.00 95.69 285 ILE A C 1
ATOM 2157 O O . ILE A 1 285 ? 0.743 -8.028 -16.420 1.00 95.69 285 ILE A O 1
ATOM 2161 N N . LEU A 1 286 ? 0.286 -5.962 -17.177 1.00 93.69 286 LEU A N 1
ATOM 2162 C CA . LEU A 1 286 ? 0.352 -6.306 -18.591 1.00 93.69 286 LEU A CA 1
ATOM 2163 C C . LEU A 1 286 ? 1.752 -6.084 -19.153 1.00 93.69 286 LEU A C 1
ATOM 2165 O O . LEU A 1 286 ? 2.323 -4.998 -19.060 1.00 93.69 286 LEU A O 1
ATOM 2169 N N . GLN A 1 287 ? 2.257 -7.104 -19.838 1.00 89.94 287 GLN A N 1
ATOM 2170 C CA . GLN A 1 287 ? 3.364 -6.962 -20.770 1.00 89.94 287 GLN A CA 1
ATOM 2171 C C . GLN A 1 287 ? 2.812 -7.034 -22.190 1.00 89.94 287 GLN A C 1
ATOM 2173 O O . GLN A 1 287 ? 2.244 -8.046 -22.596 1.00 89.94 287 GLN A O 1
ATOM 2178 N N . VAL A 1 288 ? 2.998 -5.961 -22.954 1.00 77.62 288 VAL A N 1
ATOM 2179 C CA . VAL A 1 288 ? 2.652 -5.938 -24.376 1.00 77.62 288 VAL A CA 1
ATOM 2180 C C . VAL A 1 288 ? 3.922 -6.185 -25.175 1.00 77.62 288 VAL A C 1
ATOM 2182 O O . VAL A 1 288 ? 4.851 -5.381 -25.125 1.00 77.62 288 VAL A O 1
ATOM 2185 N N . ASN A 1 289 ? 3.951 -7.288 -25.922 1.00 68.19 289 ASN A N 1
ATOM 2186 C CA . ASN A 1 289 ? 4.948 -7.506 -26.961 1.00 68.19 289 ASN A CA 1
ATOM 2187 C C . ASN A 1 289 ? 4.268 -7.458 -28.332 1.00 68.19 289 ASN A C 1
ATOM 2189 O O . ASN A 1 289 ? 3.246 -8.112 -28.541 1.00 68.19 289 ASN A O 1
ATOM 2193 N N . ILE A 1 290 ? 4.822 -6.665 -29.248 1.00 66.31 290 ILE A N 1
ATOM 2194 C CA . ILE A 1 290 ? 4.374 -6.603 -30.640 1.00 66.31 290 ILE A CA 1
ATOM 2195 C C . ILE A 1 290 ? 5.520 -7.133 -31.484 1.00 66.31 290 ILE A C 1
ATOM 2197 O O . ILE A 1 290 ? 6.513 -6.437 -31.682 1.00 66.31 290 ILE A O 1
ATOM 2201 N N . ASP A 1 291 ? 5.353 -8.348 -31.993 1.00 59.09 291 ASP A N 1
ATOM 2202 C CA . ASP A 1 291 ? 6.311 -8.968 -32.899 1.00 59.09 291 ASP A CA 1
ATOM 2203 C C . ASP A 1 291 ? 5.865 -8.762 -34.354 1.00 59.09 291 ASP A C 1
ATOM 2205 O O . ASP A 1 291 ? 4.696 -8.953 -34.703 1.00 59.09 291 ASP A O 1
ATOM 2209 N N . ILE A 1 292 ? 6.804 -8.386 -35.225 1.00 57.44 292 ILE A N 1
ATOM 2210 C CA . ILE A 1 292 ? 6.583 -8.326 -36.674 1.00 57.44 292 ILE A CA 1
ATOM 2211 C C . ILE A 1 292 ? 7.172 -9.597 -37.287 1.00 57.44 292 ILE A C 1
ATOM 2213 O O . ILE A 1 292 ? 8.385 -9.799 -37.275 1.00 57.44 292 ILE A O 1
ATOM 2217 N N . ALA A 1 293 ? 6.320 -10.445 -37.861 1.00 54.03 293 ALA A N 1
ATOM 2218 C CA . ALA A 1 293 ? 6.741 -11.618 -38.623 1.00 54.03 293 ALA A CA 1
ATOM 2219 C C . ALA A 1 293 ? 6.652 -11.356 -40.133 1.00 54.03 293 ALA A C 1
ATOM 2221 O O . ALA A 1 293 ? 5.788 -10.608 -40.604 1.00 54.03 293 ALA A O 1
ATOM 2222 N N . ARG A 1 294 ? 7.531 -11.993 -40.916 1.00 52.78 294 ARG A N 1
ATOM 2223 C CA . ARG A 1 294 ? 7.349 -12.060 -42.372 1.00 52.78 294 ARG A CA 1
ATOM 2224 C C . ARG A 1 294 ? 6.142 -12.941 -42.703 1.00 52.78 294 ARG A C 1
ATOM 2226 O O . ARG A 1 294 ? 5.786 -13.834 -41.942 1.00 52.78 294 ARG A O 1
ATOM 2233 N N . ALA A 1 295 ? 5.545 -12.724 -43.878 1.00 52.44 295 ALA A N 1
ATOM 2234 C CA . ALA A 1 295 ? 4.406 -13.514 -44.360 1.00 52.44 295 ALA A CA 1
ATOM 2235 C C . ALA A 1 295 ? 4.714 -15.016 -44.546 1.00 52.44 295 ALA A C 1
ATOM 2237 O O . ALA A 1 295 ? 3.791 -15.810 -44.686 1.00 52.44 295 ALA A O 1
ATOM 2238 N N . ASP A 1 296 ? 5.991 -15.399 -44.568 1.00 67.88 296 ASP A N 1
ATOM 2239 C CA . ASP A 1 296 ? 6.465 -16.784 -44.639 1.00 67.88 296 ASP A CA 1
ATOM 2240 C C . ASP A 1 296 ? 6.829 -17.372 -43.262 1.00 67.88 296 ASP A C 1
ATOM 2242 O O . ASP A 1 296 ? 7.505 -18.397 -43.200 1.00 67.88 296 ASP A O 1
ATOM 2246 N N . GLU A 1 297 ? 6.418 -16.712 -42.170 1.00 54.47 297 GLU A N 1
ATOM 2247 C CA . GLU A 1 297 ? 6.706 -17.068 -40.768 1.00 54.47 297 GLU A CA 1
ATOM 2248 C C . GLU A 1 297 ? 8.201 -17.146 -40.428 1.00 54.47 297 GLU A C 1
ATOM 2250 O O . GLU A 1 297 ? 8.579 -17.518 -39.315 1.00 54.47 297 GLU A O 1
ATOM 2255 N N . THR A 1 298 ? 9.084 -16.750 -41.351 1.00 57.44 298 THR A N 1
ATOM 2256 C CA . THR A 1 298 ? 10.503 -16.669 -41.037 1.00 57.44 298 THR A CA 1
ATOM 2257 C C . THR A 1 298 ? 10.721 -15.536 -40.036 1.00 57.44 298 THR A C 1
ATOM 2259 O O . THR A 1 298 ? 10.222 -14.420 -40.244 1.00 57.44 298 THR A O 1
ATOM 2262 N N . PRO A 1 299 ? 11.474 -15.784 -38.947 1.00 49.47 299 PRO A N 1
ATOM 2263 C CA . PRO A 1 299 ? 11.824 -14.728 -38.016 1.00 49.47 299 PRO A CA 1
ATOM 2264 C C . PRO A 1 299 ? 12.511 -13.592 -38.771 1.00 49.47 299 PRO A C 1
ATOM 2266 O O . PRO A 1 299 ? 13.422 -13.821 -39.578 1.00 49.47 299 PRO A O 1
ATOM 2269 N N . VAL A 1 300 ? 12.095 -12.353 -38.511 1.00 55.62 300 VAL A N 1
ATOM 2270 C CA . VAL A 1 300 ? 12.888 -11.196 -38.919 1.00 55.62 300 VAL A CA 1
ATOM 2271 C C . VAL A 1 300 ? 14.163 -11.275 -38.080 1.00 55.62 300 VAL A C 1
ATOM 2273 O O . VAL A 1 300 ? 14.155 -11.016 -36.884 1.00 55.62 300 VAL A O 1
ATOM 2276 N N . THR A 1 301 ? 15.259 -11.730 -38.694 1.00 44.97 301 THR A N 1
ATOM 2277 C CA . THR A 1 301 ? 16.536 -12.068 -38.031 1.00 44.97 301 THR A CA 1
ATOM 2278 C C . THR A 1 301 ? 17.202 -10.896 -37.318 1.00 44.97 301 THR A C 1
ATOM 2280 O O . THR A 1 301 ? 18.195 -11.076 -36.618 1.00 44.97 301 THR A O 1
ATOM 2283 N N . GLN A 1 302 ? 16.658 -9.699 -37.487 1.00 43.47 302 GLN A N 1
ATOM 2284 C CA . GLN A 1 302 ? 17.055 -8.521 -36.760 1.00 43.47 302 GLN A CA 1
ATOM 2285 C C . GLN A 1 302 ? 15.802 -7.683 -36.570 1.00 43.47 302 GLN A C 1
ATOM 2287 O O . GLN A 1 302 ? 15.380 -6.943 -37.459 1.00 43.47 302 GLN A O 1
ATOM 2292 N N . ASP A 1 303 ? 15.195 -7.840 -35.403 1.00 42.62 303 ASP A N 1
ATOM 2293 C CA . ASP A 1 303 ? 14.361 -6.807 -34.823 1.00 42.62 303 ASP A CA 1
ATOM 2294 C C . ASP A 1 303 ? 15.297 -5.599 -34.645 1.00 42.62 303 ASP A C 1
ATOM 2296 O O . ASP A 1 303 ? 16.025 -5.488 -33.657 1.00 42.62 303 ASP A O 1
ATOM 2300 N N . LEU A 1 304 ? 15.430 -4.767 -35.685 1.00 42.56 304 LEU A N 1
ATOM 2301 C CA . LEU A 1 304 ? 16.152 -3.498 -35.624 1.00 42.56 304 LEU A CA 1
ATOM 2302 C C . LEU A 1 304 ? 15.304 -2.562 -34.759 1.00 42.56 304 LEU A C 1
ATOM 2304 O O . LEU A 1 304 ? 14.687 -1.619 -35.251 1.00 42.56 304 LEU A O 1
ATOM 2308 N N . LYS A 1 305 ? 15.251 -2.862 -33.456 1.00 44.78 305 LYS A N 1
ATOM 2309 C CA . LYS A 1 305 ? 14.840 -1.927 -32.417 1.00 44.78 305 LYS A CA 1
ATOM 2310 C C . LYS A 1 305 ? 15.619 -0.637 -32.674 1.00 44.78 305 LYS A C 1
ATOM 2312 O O . LYS A 1 305 ? 16.832 -0.650 -32.875 1.00 44.78 305 LYS A O 1
ATOM 2317 N N . TYR A 1 306 ? 14.858 0.428 -32.857 1.00 45.72 306 TYR A N 1
ATOM 2318 C CA . TYR A 1 306 ? 15.191 1.541 -33.734 1.00 45.72 306 TYR A CA 1
ATOM 2319 C C . TYR A 1 306 ? 16.463 2.320 -33.368 1.00 45.72 306 TYR A C 1
ATOM 2321 O O . TYR A 1 306 ? 16.673 2.642 -32.207 1.00 45.72 306 TYR A O 1
ATOM 2329 N N . ILE A 1 307 ? 17.225 2.734 -34.394 1.00 35.84 307 ILE A N 1
ATOM 2330 C CA . ILE A 1 307 ? 18.243 3.808 -34.312 1.00 35.84 307 ILE A CA 1
ATOM 2331 C C . ILE A 1 307 ? 17.942 5.045 -35.182 1.00 35.84 307 ILE A C 1
ATOM 2333 O O . ILE A 1 307 ? 18.679 6.012 -35.076 1.00 35.84 307 ILE A O 1
ATOM 2337 N N . ASN A 1 308 ? 16.901 5.077 -36.033 1.00 40.47 308 ASN A N 1
ATOM 2338 C CA . ASN A 1 308 ? 16.467 6.313 -36.730 1.00 40.47 308 ASN A CA 1
ATOM 2339 C C . ASN A 1 308 ? 15.077 6.246 -37.422 1.00 40.47 308 ASN A C 1
ATOM 2341 O O . ASN A 1 308 ? 14.996 5.983 -38.624 1.00 40.47 308 ASN A O 1
ATOM 2345 N N . GLY A 1 309 ? 13.993 6.486 -36.671 1.00 42.75 309 GLY A N 1
ATOM 2346 C CA . GLY A 1 309 ? 12.650 6.887 -37.145 1.00 42.75 309 GLY A CA 1
ATOM 2347 C C . GLY A 1 309 ? 12.157 6.424 -38.526 1.00 42.75 309 GLY A C 1
ATOM 2348 O O . GLY A 1 309 ? 11.740 7.261 -39.321 1.00 42.75 309 GLY A O 1
ATOM 2349 N N . SER A 1 310 ? 12.185 5.133 -38.850 1.00 43.44 310 SER A N 1
ATOM 2350 C CA . SER A 1 310 ? 11.592 4.635 -40.096 1.00 43.44 310 SER A CA 1
ATOM 2351 C C . SER A 1 310 ? 10.246 3.963 -39.843 1.00 43.44 310 SER A C 1
ATOM 2353 O O . SER A 1 310 ? 9.958 3.369 -38.806 1.00 43.44 310 SER A O 1
ATOM 2355 N N . ILE A 1 311 ? 9.387 4.183 -40.824 1.00 44.31 311 ILE A N 1
ATOM 2356 C CA . ILE A 1 311 ? 7.979 3.851 -40.809 1.00 44.31 311 ILE A CA 1
ATOM 2357 C C . ILE A 1 311 ? 7.843 2.396 -41.257 1.00 44.31 311 ILE A C 1
ATOM 2359 O O . ILE A 1 311 ? 8.276 2.044 -42.357 1.00 44.31 311 ILE A O 1
ATOM 2363 N N . VAL A 1 312 ? 7.214 1.554 -40.436 1.00 53.22 312 VAL A N 1
ATOM 2364 C CA . VAL A 1 312 ? 6.800 0.214 -40.866 1.00 53.22 312 VAL A CA 1
ATOM 2365 C C . VAL A 1 312 ? 5.465 0.348 -41.594 1.00 53.22 312 VAL A C 1
ATOM 2367 O O . VAL A 1 312 ? 4.442 0.686 -40.995 1.00 53.22 312 VAL A O 1
ATOM 2370 N N . GLN A 1 313 ? 5.476 0.099 -42.903 1.00 47.28 313 GLN A N 1
ATOM 2371 C CA . GLN A 1 313 ? 4.264 0.000 -43.710 1.00 47.28 313 GLN A CA 1
ATOM 2372 C C . GLN A 1 313 ? 3.829 -1.463 -43.798 1.00 47.28 313 GLN A C 1
ATOM 2374 O O . GLN A 1 313 ? 4.564 -2.303 -44.317 1.00 47.28 313 GLN A O 1
ATOM 2379 N N . LEU A 1 314 ? 2.619 -1.769 -43.334 1.00 51.09 314 LEU A N 1
ATOM 2380 C CA . LEU A 1 314 ? 2.016 -3.079 -43.565 1.00 51.09 314 LEU A CA 1
ATOM 2381 C C . LEU A 1 314 ? 1.548 -3.150 -45.027 1.00 51.09 314 LEU A C 1
ATOM 2383 O O . LEU A 1 314 ? 0.637 -2.423 -45.430 1.00 51.09 314 LEU A O 1
ATOM 2387 N N . VAL A 1 315 ? 2.187 -4.003 -45.834 1.00 48.97 315 VAL A N 1
ATOM 2388 C CA . VAL A 1 315 ? 1.851 -4.200 -47.254 1.00 48.97 315 VAL A CA 1
ATOM 2389 C C . VAL A 1 315 ? 1.059 -5.508 -47.411 1.00 48.97 315 VAL A C 1
ATOM 2391 O O . VAL A 1 315 ? 1.561 -6.565 -47.025 1.00 48.97 315 VAL A O 1
ATOM 2394 N N . PRO A 1 316 ? -0.163 -5.483 -47.973 1.00 45.91 316 PRO A N 1
ATOM 2395 C CA . PRO A 1 316 ? -0.930 -6.689 -48.280 1.00 45.91 316 PRO A CA 1
ATOM 2396 C C . PRO A 1 316 ? -0.168 -7.680 -49.177 1.00 45.91 316 PRO A C 1
ATOM 2398 O O . PRO A 1 316 ? 0.476 -7.290 -50.153 1.00 45.91 316 PRO A O 1
ATOM 2401 N N . THR A 1 317 ? -0.304 -8.980 -48.898 1.00 49.56 317 THR A N 1
ATOM 2402 C CA . THR A 1 317 ? 0.403 -10.072 -49.604 1.00 49.56 317 THR A CA 1
ATOM 2403 C C . THR A 1 317 ? 0.075 -10.169 -51.093 1.00 49.56 317 THR A C 1
ATOM 2405 O O . THR A 1 317 ? 0.880 -10.667 -51.875 1.00 49.56 317 THR A O 1
ATOM 2408 N N . ASN A 1 318 ? -1.083 -9.661 -51.513 1.00 53.38 318 ASN A N 1
ATOM 2409 C CA . ASN A 1 318 ? -1.498 -9.634 -52.913 1.00 53.38 318 ASN A CA 1
ATOM 2410 C C . ASN A 1 318 ? -0.816 -8.529 -53.742 1.00 53.38 318 ASN A C 1
ATOM 2412 O O . ASN A 1 318 ? -1.014 -8.498 -54.956 1.00 53.38 318 ASN A O 1
ATOM 2416 N N . ASN A 1 319 ? -0.023 -7.636 -53.133 1.00 46.91 319 ASN A N 1
ATOM 2417 C CA . ASN A 1 319 ? 0.742 -6.624 -53.864 1.00 46.91 319 ASN A CA 1
ATOM 2418 C C . ASN A 1 319 ? 1.993 -6.138 -53.090 1.00 46.91 319 ASN A C 1
ATOM 2420 O O . ASN A 1 319 ? 2.018 -5.006 -52.602 1.00 46.91 319 ASN A O 1
ATOM 2424 N N . PRO A 1 320 ? 3.059 -6.956 -53.010 1.00 51.88 320 PRO A N 1
ATOM 2425 C CA . PRO A 1 320 ? 4.242 -6.695 -52.178 1.00 51.88 320 PRO A CA 1
ATOM 2426 C C . PRO A 1 320 ? 5.124 -5.525 -52.653 1.00 51.88 320 PRO A C 1
ATOM 2428 O O . PRO A 1 320 ? 6.066 -5.152 -51.964 1.00 51.88 320 PRO A O 1
ATOM 2431 N N . SER A 1 321 ? 4.842 -4.947 -53.825 1.00 51.47 321 SER A N 1
ATOM 2432 C CA . SER A 1 321 ? 5.616 -3.836 -54.410 1.00 51.47 321 SER A CA 1
ATOM 2433 C C . SER A 1 321 ? 4.937 -2.467 -54.289 1.00 51.47 321 SER A C 1
ATOM 2435 O O . SER A 1 321 ? 5.521 -1.449 -54.659 1.00 51.47 321 SER A O 1
ATOM 2437 N N . GLY A 1 322 ? 3.703 -2.425 -53.779 1.00 47.59 322 GLY A N 1
ATOM 2438 C CA . GLY A 1 322 ? 2.948 -1.189 -53.622 1.00 47.59 322 GLY A CA 1
ATOM 2439 C C . GLY A 1 322 ? 3.289 -0.484 -52.315 1.00 47.59 322 GLY A C 1
ATOM 2440 O O . GLY A 1 322 ? 2.738 -0.829 -51.275 1.00 47.59 322 GLY A O 1
ATOM 2441 N N . LEU A 1 323 ? 4.132 0.550 -52.365 1.00 48.38 323 LEU A N 1
ATOM 2442 C CA . LEU A 1 323 ? 4.086 1.601 -51.347 1.00 48.38 323 LEU A CA 1
ATOM 2443 C C . LEU A 1 323 ? 2.731 2.302 -51.503 1.00 48.38 323 LEU A C 1
ATOM 2445 O O . LEU A 1 323 ? 2.511 3.034 -52.468 1.00 48.38 323 LEU A O 1
ATOM 2449 N N . TYR A 1 324 ? 1.786 2.035 -50.605 1.00 52.47 324 TYR A N 1
ATOM 2450 C CA . TYR A 1 324 ? 0.487 2.703 -50.625 1.00 52.47 324 TYR A CA 1
ATOM 2451 C C . TYR A 1 324 ? 0.645 4.105 -50.031 1.00 52.47 324 TYR A C 1
ATOM 2453 O O . TYR A 1 324 ? 1.043 4.209 -48.872 1.00 52.47 324 TYR A O 1
ATOM 2461 N N . PRO A 1 325 ? 0.267 5.181 -50.742 1.00 46.47 325 PRO A N 1
ATOM 2462 C CA . PRO A 1 325 ? 0.238 6.527 -50.164 1.00 46.47 325 PRO A CA 1
ATOM 2463 C C . PRO A 1 325 ? -0.655 6.626 -48.911 1.00 46.47 325 PRO A C 1
ATOM 2465 O O . PRO A 1 325 ? -0.460 7.516 -48.095 1.00 46.47 325 PRO A O 1
ATOM 2468 N N . ASN A 1 326 ? -1.590 5.676 -48.748 1.00 45.97 326 ASN A N 1
ATOM 2469 C CA . ASN A 1 326 ? -2.554 5.578 -47.646 1.00 45.97 326 ASN A CA 1
ATOM 2470 C C . ASN A 1 326 ? -2.478 4.222 -46.905 1.00 45.97 326 ASN A C 1
ATOM 2472 O O . ASN A 1 326 ? -3.504 3.710 -46.456 1.00 45.97 326 ASN A O 1
ATOM 2476 N N . GLY A 1 327 ? -1.313 3.565 -46.866 1.00 45.22 327 GLY A N 1
ATOM 2477 C CA . GLY A 1 327 ? -1.168 2.308 -46.119 1.00 45.22 327 GLY A CA 1
ATOM 2478 C C . GLY A 1 327 ? -1.347 2.504 -44.611 1.00 45.22 327 GLY A C 1
ATOM 2479 O O . GLY A 1 327 ? -1.244 3.623 -44.113 1.00 45.22 327 GLY A O 1
ATOM 2480 N N . ILE A 1 328 ? -1.590 1.417 -43.869 1.00 43.09 328 ILE A N 1
ATOM 2481 C CA . ILE A 1 328 ? -1.486 1.469 -42.407 1.00 43.09 328 ILE A CA 1
ATOM 2482 C C . ILE A 1 328 ? -0.002 1.597 -42.087 1.00 43.09 328 ILE A C 1
ATOM 2484 O O . ILE A 1 328 ? 0.778 0.650 -42.219 1.00 43.09 328 ILE A O 1
ATOM 2488 N N . PHE A 1 329 ? 0.371 2.812 -41.729 1.00 45.09 329 PHE A N 1
ATOM 2489 C CA . PHE A 1 329 ? 1.671 3.129 -41.190 1.00 45.09 329 PHE A CA 1
ATOM 2490 C C . PHE A 1 329 ? 1.564 2.966 -39.681 1.00 45.09 329 PHE A C 1
ATOM 2492 O O . PHE A 1 329 ? 0.795 3.676 -39.032 1.00 45.09 329 PHE A O 1
ATOM 2499 N N . LEU A 1 330 ? 2.300 2.003 -39.130 1.00 41.31 330 LEU A N 1
ATOM 2500 C CA . LEU A 1 330 ? 2.496 1.948 -37.689 1.00 41.31 330 LEU A CA 1
ATOM 2501 C C . LEU A 1 330 ? 3.490 3.053 -37.354 1.00 41.31 330 LEU A C 1
ATOM 2503 O O . LEU A 1 330 ? 4.704 2.889 -37.470 1.00 41.31 330 LEU A O 1
ATOM 2507 N N . HIS A 1 331 ? 2.936 4.213 -37.033 1.00 34.31 331 HIS A N 1
ATOM 2508 C CA . HIS A 1 331 ? 3.674 5.296 -36.420 1.00 34.31 331 HIS A CA 1
ATOM 2509 C C . HIS A 1 331 ? 3.702 5.014 -34.914 1.00 34.31 331 HIS A C 1
ATOM 2511 O O . HIS A 1 331 ? 2.642 4.809 -34.320 1.00 34.31 331 HIS A O 1
ATOM 2517 N N . ARG A 1 332 ? 4.898 4.946 -34.320 1.00 43.91 332 ARG A N 1
ATOM 2518 C CA . ARG A 1 332 ? 5.037 5.322 -32.909 1.00 43.91 332 ARG A CA 1
ATOM 2519 C C . ARG A 1 332 ? 5.064 6.842 -32.837 1.00 43.91 332 ARG A C 1
ATOM 2521 O O . ARG A 1 332 ? 5.646 7.454 -33.768 1.00 43.91 332 ARG A O 1
#

Sequence (332 aa):
MAQVDQWGVDHGDWVQIGDRIANGAIYWATNAPTTLYVEGIAPGQTSTKVSLDPDGRSGFISSDQVLVTVLELDVDVDNENYSGYAMNDDPAADITADKPGVPGKIIGLNSFDYDGDGIPGYADGFNAIPANPDFLTSYGDQFAPLTIELKGPIDLSKAKLRLSYDSSDPWLVTRDDSPPQWKPGPGSLRLWTTNAAVTRKMLAVYDGGNYVPGKIRGPSGNTVFDNAVYGNLAQLGFTAENPKVTFYLEGIAPSGSLGDKTINVELDPDGQEHWVAQEEIAVTILQVNIDIARADETPVTQDLKYINGSIVQLVPTNNPSGLYPNGIFLHR

pLDDT: mean 78.09, std 19.74, range [24.05, 98.0]